Protein AF-0000000084722287 (afdb_homodimer)

Sequence (344 aa):
MVAEILDGELHVSPRPARPHANVASNLGGLITVPFKLGRGGPGGWVILVEPELHLGPRPDKLVPDLAGWRRERLPDALGGDDAPAHYDLAPDWVCEILSERTRQRDKGPKQRIYAREGVQHMWHVDPLARTLEIFRLQGSQWLLVDSFSGEQRVRAEPFEAIELEMALLWSTMVAEILDGELHVSPRPARPHANVASNLGGLITVPFKLGRGGPGGWVILVEPELHLGPRPDKLVPDLAGWRRERLPDALGGDDAPAHYDLAPDWVCEILSERTRQRDKGPKQRIYAREGVQHMWHVDPLARTLEIFRLQGSQWLLVDSFSGEQRVRAEPFEAIELEMALLWST

InterPro domains:
  IPR008538 Putative restriction endonuclease [PF05685] (4-166)
  IPR008538 Putative restriction endonuclease [cd0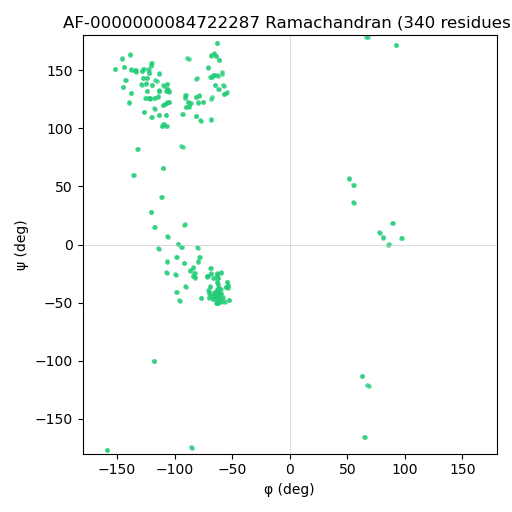6260] (4-145)
  IPR011335 Restriction endonuclease type II-like [SSF52980] (2-170)
  IPR012296 Nuclease, putative, TT1808 [G3DSA:3.90.1570.10] (2-171)

Secondary structure (DSSP, 8-state):
-EEEEETTEEEEEPPPPHHHHHHHHHHHHHHHHHHTS-TTS---EEEEES--EEETTTTEEE--SEEEEEGGG-TTTT--TT--SSB-SPPSEEEEE--TTTHHHHHTHHHHHHHHTT--EEEEEETTTTEEEEEEEETTEEEEEEEEETT-EE--TT-TTS-EEHHHHH--/-EEEEETTEEEEEPPPPHHHHHHHHHHHHHHHHHHTS-TTS---EEEEES--EEETTTTEEE--SEEEEEGGG-TTTT--TT--SSB-SPPSEEEEE--TTTHHHHHTHHHHHHHHTT--EEEEEETTTTEEEEEEEETTEEEEEEEEETT-EE--TT-TTS-EEHHHHH--

Nearest PDB structures (foldseek):
  6okh-assembly1_B  TM=8.811E-01  e=7.893E-14  Leptospira borgpetersenii serovar Hardjo-bovis str. JB197
  3ot2-assembly1_B  TM=8.293E-01  e=4.469E-12  Trichormus variabilis ATCC 29413
  1wdj-assembly1_C  TM=7.770E-01  e=6.940E-10  Thermus thermophilus
  1wdj-assembly1_B  TM=7.487E-01  e=2.160E-09  Thermus thermophilus
  5chx-assembly2_A  TM=6.918E-01  e=1.953E+00  Homo sapiens

Foldseek 3Di:
DDWWAFPNDIDDDDDDDPLLVLLLVLVQVVCCCCACVVHVHNHQKDKDAQAWEFEDPNTTTDTFRMFMARCVVPVPVVDDPPDDRHHHQQGLEGEHEDDPVCNCVVVPRVLQRSLVRPRAWYWYAYSVQLKIWIWGHDNSDTDGPDMDGDQDFDQGPPRNRDTDGSVSSNDD/DDWWAFPNDIDDDDDDDPLLVLLLVLVQVVCCCCACVVHVHNHQKDKDAQAWEFEDPNTTTDTFRMFMARCVVPVPVVDDPPDDRHHHQQGLEGEHEDDPVCNCVVVPRVLQRSLVRPRAWYWYAYSVQQKIWIWGHDNSDTDGPDMDGDQDFDQGPPRNRDTDGSVSSNDD

Solvent-accessi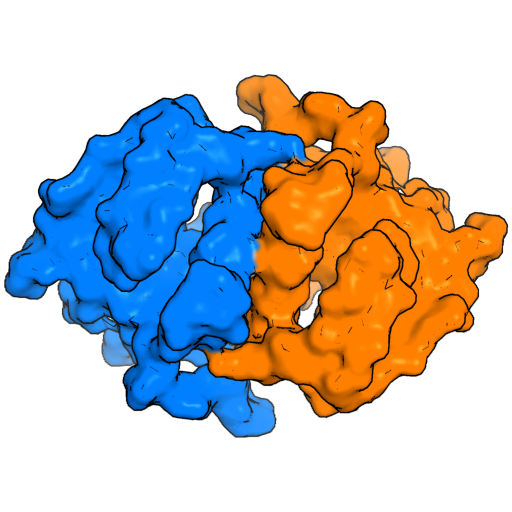ble surface area (backbone atoms only — not comparable to full-atom values): 17997 Å² total; per-residue (Å²): 70,44,70,31,27,56,90,85,39,80,45,77,39,75,65,61,46,32,50,46,39,44,29,50,30,38,44,46,12,68,47,29,32,16,30,30,68,34,56,91,41,85,26,62,23,36,54,35,56,52,46,43,35,38,44,70,96,81,53,26,31,44,60,44,53,28,36,27,30,52,28,88,83,44,76,65,73,54,55,59,95,81,45,64,46,52,38,60,72,65,40,46,29,38,30,42,68,43,42,93,88,43,39,67,49,56,72,37,63,50,44,50,51,37,37,77,62,58,29,40,31,39,36,44,31,29,60,87,79,33,33,42,36,30,30,36,52,54,90,78,37,80,39,81,77,48,75,48,53,60,60,45,72,40,62,49,80,95,54,47,91,41,78,45,52,35,50,55,37,70,53,105,69,47,70,30,27,56,90,84,40,82,45,77,40,74,67,60,45,33,52,47,40,44,30,50,30,37,45,46,11,68,46,27,33,16,29,30,69,33,56,91,38,86,27,61,22,36,54,35,57,52,44,41,34,37,44,70,93,80,53,27,31,44,62,44,54,28,36,27,31,52,29,88,84,44,77,65,72,53,56,60,96,80,46,63,46,52,39,59,73,65,40,47,30,39,31,43,68,44,42,92,87,42,37,68,50,56,72,37,63,50,44,50,51,38,37,76,60,59,29,41,30,39,37,42,32,30,61,86,78,34,32,42,36,32,32,35,53,53,91,80,37,79,37,79,78,48,76,48,54,60,62,46,74,42,60,49,79,94,53,48,91,40,77,46,53,34,48,56,37,71,54,105

pLDDT: mean 96.61, std 3.15, range [82.56, 98.94]

Radius of gyration: 19.0 Å; Cα contacts (8 Å, |Δi|>4): 758; chains: 2; bounding box: 43×53×45 Å

Organism: Cystobacter fuscus (strain ATCC 25194 / DSM 2262 / NBRC 100088 / M29) (NCBI:txid1242864)

Structure (mmCIF, N/CA/C/O backbone):
data_AF-0000000084722287-model_v1
#
loop_
_entity.id
_entity.type
_entity.pdbx_description
1 polymer 'Putative restriction endonuclease domain-containing protein'
#
loop_
_atom_site.group_PDB
_atom_site.id
_atom_site.type_symbol
_atom_site.label_atom_id
_atom_site.label_alt_id
_atom_site.label_comp_id
_atom_site.label_asym_id
_atom_site.label_entity_id
_atom_site.label_seq_id
_atom_site.pdbx_PDB_ins_code
_atom_site.Cartn_x
_atom_site.Cartn_y
_atom_site.Cartn_z
_atom_site.occupancy
_atom_site.B_iso_or_equiv
_atom_site.auth_seq_id
_atom_site.auth_comp_id
_atom_site.auth_asym_id
_atom_site.auth_atom_id
_atom_site.pdbx_PDB_model_num
ATOM 1 N N . MET A 1 1 ? 8.141 -6.57 9.977 1 82.56 1 MET A N 1
ATOM 2 C CA . MET A 1 1 ? 8.211 -5.664 11.117 1 82.56 1 MET A CA 1
ATOM 3 C C . MET A 1 1 ? 8.445 -4.227 10.656 1 82.56 1 MET A C 1
ATOM 5 O O . MET A 1 1 ? 9.047 -4.004 9.609 1 82.56 1 MET A O 1
ATOM 9 N N . VAL A 1 2 ? 7.914 -3.291 11.469 1 85.25 2 VAL A N 1
ATOM 10 C CA . VAL A 1 2 ? 8.156 -1.873 11.227 1 85.25 2 VAL A CA 1
ATOM 11 C C . VAL A 1 2 ? 8.766 -1.232 12.477 1 85.25 2 VAL A C 1
ATOM 13 O O . VAL A 1 2 ? 8.297 -1.463 13.594 1 85.25 2 VAL A O 1
ATOM 16 N N . ALA A 1 3 ? 9.789 -0.49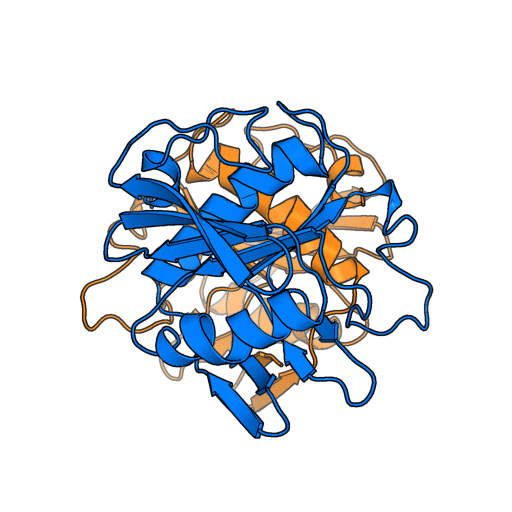3 12.312 1 91.5 3 ALA A N 1
ATOM 17 C CA . ALA A 1 3 ? 10.445 0.224 13.406 1 91.5 3 ALA A CA 1
ATOM 18 C C . ALA A 1 3 ? 10.219 1.729 13.289 1 91.5 3 ALA A C 1
ATOM 20 O O . ALA A 1 3 ? 10.289 2.287 12.188 1 91.5 3 ALA A O 1
ATOM 21 N N . GLU A 1 4 ? 9.93 2.377 14.383 1 95.62 4 GLU A N 1
ATOM 22 C CA . GLU A 1 4 ? 9.75 3.822 14.477 1 95.62 4 GLU A CA 1
ATOM 23 C C . GLU A 1 4 ? 10.484 4.395 15.688 1 95.62 4 GLU A C 1
ATOM 25 O O . GLU A 1 4 ? 10.711 3.686 16.672 1 95.62 4 GLU A O 1
ATOM 30 N N . ILE A 1 5 ? 10.922 5.547 15.609 1 97.56 5 ILE A N 1
ATOM 31 C CA . ILE A 1 5 ? 11.477 6.289 16.734 1 97.56 5 ILE A CA 1
ATOM 32 C C . ILE A 1 5 ? 10.578 7.484 17.062 1 97.56 5 ILE A C 1
ATOM 34 O O . ILE A 1 5 ? 10.438 8.398 16.25 1 97.56 5 ILE A O 1
ATOM 38 N N . LEU A 1 6 ? 9.93 7.438 18.172 1 96.94 6 LEU A N 1
ATOM 39 C CA . LEU A 1 6 ? 9.023 8.484 18.641 1 96.94 6 LEU A CA 1
ATOM 40 C C . LEU A 1 6 ? 9.523 9.109 19.938 1 96.94 6 LEU A C 1
ATOM 42 O O . LEU A 1 6 ? 9.664 8.414 20.938 1 96.94 6 LEU A O 1
ATOM 46 N N . ASP A 1 7 ? 9.828 10.375 19.875 1 95.31 7 ASP A N 1
ATOM 47 C CA . ASP A 1 7 ? 10.352 11.07 21.047 1 95.31 7 ASP A CA 1
ATOM 48 C C . ASP A 1 7 ? 11.594 10.367 21.578 1 95.31 7 ASP A C 1
ATOM 50 O O . ASP A 1 7 ? 11.719 10.156 22.797 1 95.31 7 ASP A O 1
ATOM 54 N N . GLY A 1 8 ? 12.344 9.875 20.75 1 95.06 8 GLY A N 1
ATOM 55 C CA . GLY A 1 8 ? 13.617 9.273 21.109 1 95.06 8 GLY A CA 1
ATOM 56 C C . GLY A 1 8 ? 13.5 7.812 21.516 1 95.06 8 GLY A C 1
ATOM 57 O O . GLY A 1 8 ? 14.5 7.168 21.828 1 95.06 8 GLY A O 1
ATOM 58 N N . GLU A 1 9 ? 12.305 7.281 21.484 1 95.69 9 GLU A N 1
ATOM 59 C CA . GLU A 1 9 ? 12.086 5.898 21.891 1 95.69 9 GLU A CA 1
ATOM 60 C C . GLU A 1 9 ? 11.828 5 20.688 1 95.69 9 GLU A C 1
ATOM 62 O O . GLU A 1 9 ? 11.008 5.328 19.828 1 95.69 9 GLU A O 1
ATOM 67 N N . LEU A 1 10 ? 12.484 3.875 20.672 1 95.69 10 LEU A N 1
ATOM 68 C CA . LEU A 1 10 ? 12.328 2.906 19.594 1 95.69 10 LEU A CA 1
ATOM 69 C C . LEU A 1 10 ? 11.078 2.059 19.812 1 95.69 10 LEU A C 1
ATOM 71 O O . LEU A 1 10 ? 10.859 1.527 20.906 1 95.69 10 LEU A O 1
ATOM 75 N N . HIS A 1 11 ? 10.234 1.973 18.875 1 93.94 11 HIS A N 1
ATOM 76 C CA . HIS A 1 11 ? 9.055 1.12 18.844 1 93.94 11 HIS A CA 1
ATOM 77 C C . HIS A 1 11 ? 9.094 0.168 17.656 1 93.94 11 HIS A C 1
ATOM 79 O O . HIS A 1 11 ? 9.219 0.606 16.5 1 93.94 11 HIS A O 1
ATOM 85 N N . VAL A 1 12 ? 8.961 -1.126 17.922 1 90.94 12 VAL A N 1
ATOM 86 C CA . VAL A 1 12 ? 8.945 -2.135 16.875 1 90.94 12 VAL A CA 1
ATOM 87 C C . VAL A 1 12 ? 7.598 -2.852 16.859 1 90.94 12 VAL A C 1
ATOM 89 O O . VAL A 1 12 ? 7.105 -3.275 17.906 1 90.94 12 VAL A O 1
ATOM 92 N N . SER A 1 13 ? 6.98 -2.883 15.766 1 90.44 13 SER A N 1
ATOM 93 C CA . SER A 1 13 ? 5.688 -3.551 15.633 1 90.44 13 SER A CA 1
ATOM 94 C C . SER A 1 13 ? 5.77 -4.723 14.664 1 90.44 13 SER A C 1
ATOM 96 O O . SER A 1 13 ? 6.48 -4.652 13.656 1 90.44 13 SER A O 1
ATOM 98 N N . PRO A 1 14 ? 5.035 -5.797 15.055 1 89.31 14 PRO A N 1
ATOM 99 C CA . PRO A 1 14 ? 4.938 -6.875 14.07 1 89.31 14 PRO A CA 1
ATOM 100 C C . PRO A 1 14 ? 4.215 -6.441 12.789 1 89.31 14 PRO A C 1
ATOM 102 O O . PRO A 1 14 ? 3.711 -5.32 12.711 1 89.31 14 PRO A O 1
ATOM 105 N N . ARG A 1 15 ? 4.211 -7.344 11.766 1 90.56 15 ARG A N 1
ATOM 106 C CA . ARG A 1 15 ? 3.441 -7.098 10.547 1 90.56 15 ARG A CA 1
ATOM 107 C C . ARG A 1 15 ? 1.961 -6.918 10.867 1 90.56 15 ARG A C 1
ATOM 109 O O . ARG A 1 15 ? 1.438 -7.551 11.789 1 90.56 15 ARG A O 1
ATOM 116 N N . PRO A 1 16 ? 1.296 -6.129 10.117 1 92.12 16 PRO A N 1
ATOM 117 C CA . PRO A 1 16 ? -0.103 -5.801 10.406 1 92.12 16 PRO A CA 1
ATOM 118 C C . PRO A 1 16 ? -1.031 -7.008 10.266 1 92.12 16 PRO A C 1
ATOM 120 O O . PRO A 1 16 ? -0.837 -7.844 9.375 1 92.12 16 PRO A O 1
ATOM 123 N N . ALA A 1 17 ? -2.045 -6.984 11.148 1 94.62 17 ALA A N 1
ATOM 124 C CA . ALA A 1 17 ? -3.096 -7.992 11.039 1 94.62 17 ALA A CA 1
ATOM 125 C C . ALA A 1 17 ? -3.855 -7.844 9.719 1 94.62 17 ALA A C 1
ATOM 127 O O . ALA A 1 17 ? -3.811 -6.789 9.086 1 94.62 17 ALA A O 1
ATOM 128 N N . ARG A 1 18 ? -4.555 -8.891 9.359 1 96.62 18 ARG A N 1
ATOM 129 C CA . ARG A 1 18 ? -5.176 -8.984 8.047 1 96.62 18 ARG A CA 1
ATOM 130 C C . ARG A 1 18 ? -6.203 -7.871 7.848 1 96.62 18 ARG A C 1
ATOM 132 O O . ARG A 1 18 ? -6.219 -7.211 6.809 1 96.62 18 ARG A O 1
ATOM 139 N N . PRO A 1 19 ? -7.094 -7.523 8.883 1 96.69 19 PRO A N 1
ATOM 140 C CA . PRO A 1 19 ? -8.039 -6.422 8.672 1 96.69 19 PRO A CA 1
ATOM 141 C C . PRO A 1 19 ? -7.336 -5.086 8.43 1 96.69 19 PRO A C 1
ATOM 143 O O . PRO A 1 19 ? -7.801 -4.281 7.621 1 96.69 19 PRO A O 1
ATOM 146 N N . HIS A 1 20 ? -6.238 -4.848 9.133 1 96.62 20 HIS A N 1
ATOM 147 C CA . HIS A 1 20 ? -5.453 -3.633 8.953 1 96.62 20 HIS A CA 1
ATOM 148 C C . HIS A 1 20 ? -4.891 -3.535 7.543 1 96.62 20 HIS A C 1
ATOM 150 O O . HIS A 1 20 ? -5.066 -2.518 6.867 1 96.62 20 HIS A O 1
ATOM 156 N N . ALA A 1 21 ? -4.262 -4.605 7.094 1 96.81 21 ALA A N 1
ATOM 157 C CA . ALA A 1 21 ? -3.66 -4.633 5.762 1 96.81 21 ALA A CA 1
ATOM 158 C C . ALA A 1 21 ? -4.727 -4.488 4.68 1 96.81 21 ALA A C 1
ATOM 160 O O . ALA A 1 21 ? -4.5 -3.822 3.664 1 96.81 21 ALA A O 1
ATOM 161 N N . ASN A 1 22 ? -5.875 -5.141 4.922 1 98 22 ASN A N 1
ATOM 162 C CA . ASN A 1 22 ? -6.992 -5.062 3.988 1 98 22 ASN A CA 1
ATOM 163 C C . ASN A 1 22 ? -7.465 -3.625 3.793 1 98 22 ASN A C 1
ATOM 165 O O . ASN A 1 22 ? -7.559 -3.145 2.662 1 98 22 ASN A O 1
ATOM 169 N N . VAL A 1 23 ? -7.676 -2.924 4.852 1 98.44 23 VAL A N 1
ATOM 170 C CA . VAL A 1 23 ? -8.188 -1.56 4.805 1 98.44 23 VAL A CA 1
ATOM 171 C C . VAL A 1 23 ? -7.121 -0.621 4.25 1 98.44 23 VAL A C 1
ATOM 173 O O . VAL A 1 23 ? -7.426 0.295 3.484 1 98.44 23 VAL A O 1
ATOM 176 N N . ALA A 1 24 ? -5.879 -0.821 4.637 1 98.12 24 ALA A N 1
ATOM 177 C CA . ALA A 1 24 ? -4.785 -0.005 4.113 1 98.12 24 ALA A CA 1
ATOM 178 C C . ALA A 1 24 ? -4.707 -0.105 2.592 1 98.12 24 ALA A C 1
ATOM 180 O O . ALA A 1 24 ? -4.562 0.909 1.904 1 98.12 24 ALA A O 1
ATOM 181 N N . SER A 1 25 ? -4.805 -1.321 2.084 1 98.62 25 SER A N 1
ATOM 182 C CA . SER A 1 25 ? -4.742 -1.543 0.642 1 98.62 25 SER A CA 1
ATOM 183 C C . SER A 1 25 ? -5.926 -0.889 -0.067 1 98.62 25 SER A C 1
ATOM 185 O O . SER A 1 25 ? -5.746 -0.209 -1.081 1 98.62 25 SER A O 1
ATOM 187 N N . ASN A 1 26 ? -7.152 -1.072 0.498 1 98.81 26 ASN A N 1
ATOM 188 C CA . ASN A 1 26 ? -8.359 -0.516 -0.104 1 98.81 26 ASN A CA 1
ATOM 189 C C . ASN A 1 26 ? -8.32 1.01 -0.124 1 98.81 26 ASN A C 1
ATOM 191 O O . ASN A 1 26 ? -8.523 1.626 -1.171 1 98.81 26 ASN A O 1
ATOM 195 N N . LEU A 1 27 ? -8.023 1.557 1.057 1 98.81 27 LEU A N 1
ATOM 196 C CA . LEU A 1 27 ? -7.992 3.01 1.179 1 98.81 27 LEU A CA 1
ATOM 197 C C . LEU A 1 27 ? -6.875 3.602 0.326 1 98.81 27 LEU A C 1
ATOM 199 O O . LEU A 1 27 ? -7.055 4.648 -0.301 1 98.81 27 LEU A O 1
ATOM 203 N N . GLY A 1 28 ? -5.703 2.967 0.32 1 98.69 28 GLY A N 1
ATOM 204 C CA . GLY A 1 28 ? -4.617 3.4 -0.542 1 98.69 28 GLY A CA 1
ATOM 205 C C . GLY A 1 28 ? -5.027 3.537 -1.996 1 98.69 28 GLY A C 1
ATOM 206 O O . GLY A 1 28 ? -4.746 4.555 -2.633 1 98.69 28 GLY A O 1
ATOM 207 N N . GLY A 1 29 ? -5.711 2.516 -2.523 1 98.62 29 GLY A N 1
ATOM 208 C CA . GLY A 1 29 ? -6.203 2.58 -3.891 1 98.62 29 GLY A CA 1
ATOM 209 C C . GLY A 1 29 ? -7.223 3.68 -4.105 1 98.62 29 GLY A C 1
ATOM 210 O O . GLY A 1 29 ? -7.141 4.434 -5.078 1 98.62 29 GLY A O 1
ATOM 211 N N . LEU A 1 30 ? -8.148 3.83 -3.172 1 98.56 30 LEU A N 1
ATOM 212 C CA . LEU A 1 30 ? -9.281 4.738 -3.301 1 98.56 30 LEU A CA 1
ATOM 213 C C . LEU A 1 30 ? -8.82 6.191 -3.262 1 98.56 30 LEU A C 1
ATOM 215 O O . LEU A 1 30 ? -9.477 7.066 -3.834 1 98.56 30 LEU A O 1
ATOM 219 N N . ILE A 1 31 ? -7.648 6.461 -2.627 1 98.75 31 ILE A N 1
ATOM 220 C CA . ILE A 1 31 ? -7.152 7.828 -2.514 1 98.75 31 ILE A CA 1
ATOM 221 C C . ILE A 1 31 ? -6.105 8.094 -3.598 1 98.75 31 ILE A C 1
ATOM 223 O O . ILE A 1 31 ? -6.121 9.141 -4.238 1 98.75 31 ILE A O 1
ATOM 227 N N . THR A 1 32 ? -5.234 7.133 -3.869 1 98.75 32 THR A N 1
ATOM 228 C CA . THR A 1 32 ? -4.125 7.305 -4.801 1 98.75 32 THR A CA 1
ATOM 229 C C . THR A 1 32 ? -4.641 7.555 -6.215 1 98.75 32 THR A C 1
ATOM 231 O O . THR A 1 32 ? -4.184 8.477 -6.891 1 98.75 32 THR A O 1
ATOM 234 N N . VAL A 1 33 ? -5.602 6.836 -6.684 1 98.5 33 VAL A N 1
ATOM 235 C CA . VAL A 1 33 ? -6.016 6.852 -8.078 1 98.5 33 VAL A CA 1
ATOM 236 C C . VAL A 1 33 ? -6.621 8.211 -8.422 1 98.5 33 VAL A C 1
ATOM 238 O O . VAL A 1 33 ? -6.18 8.875 -9.367 1 98.5 33 VAL A O 1
ATOM 241 N N . PRO A 1 34 ? -7.523 8.75 -7.598 1 98.44 34 PRO A N 1
ATOM 242 C CA . PRO A 1 34 ? -8.109 10.031 -7.992 1 98.44 34 PRO A CA 1
ATOM 243 C C . PRO A 1 34 ? -7.227 11.227 -7.629 1 98.44 34 PRO A C 1
ATOM 245 O O . PRO A 1 34 ? -7.234 12.234 -8.328 1 98.44 34 PRO A O 1
ATOM 248 N N . PHE A 1 35 ? -6.426 11.109 -6.586 1 98.75 35 PHE A N 1
ATOM 249 C CA . PHE A 1 35 ? -5.82 12.336 -6.07 1 98.75 35 PHE A CA 1
ATOM 250 C C . PHE A 1 35 ? -4.34 12.398 -6.434 1 98.75 35 PHE A C 1
ATOM 252 O O . PHE A 1 35 ? -3.738 13.477 -6.414 1 98.75 35 PHE A O 1
ATOM 259 N N . LYS A 1 36 ? -3.744 11.289 -6.656 1 98.75 36 LYS A N 1
ATOM 260 C CA . LYS A 1 36 ? -2.375 11.297 -7.164 1 98.75 36 LYS A CA 1
ATOM 261 C C . LYS A 1 36 ? -2.348 11.164 -8.68 1 98.75 36 LYS A C 1
ATOM 263 O O . LYS A 1 36 ? -1.743 11.984 -9.375 1 98.75 36 LYS A O 1
ATOM 268 N N . LEU A 1 37 ? -3.104 10.188 -9.188 1 98.31 37 LEU A N 1
ATOM 269 C CA . LEU A 1 37 ? -3.025 9.844 -10.609 1 98.31 37 LEU A CA 1
ATOM 270 C C . LEU A 1 37 ? -4.047 10.633 -11.414 1 98.31 37 LEU A C 1
ATOM 272 O O . LEU A 1 37 ? -3.998 10.641 -12.648 1 98.31 37 LEU A O 1
ATOM 276 N N . GLY A 1 38 ? -5.035 11.227 -10.742 1 97.81 38 GLY A N 1
ATOM 277 C CA . GLY A 1 38 ? -5.992 12.109 -11.383 1 97.81 38 GLY A CA 1
ATOM 278 C C . GLY A 1 38 ? -7.102 11.375 -12.102 1 97.81 38 GLY A C 1
ATOM 279 O O . GLY A 1 38 ? -7.895 11.977 -12.828 1 97.81 38 GLY A O 1
ATOM 280 N N . ARG A 1 39 ? -7.133 10.062 -11.953 1 95.94 39 ARG A N 1
ATOM 281 C CA . ARG A 1 39 ? -8.211 9.273 -12.547 1 95.94 39 ARG A CA 1
ATOM 282 C C . ARG A 1 39 ? -9.461 9.305 -11.672 1 95.94 39 ARG A C 1
ATOM 284 O O . ARG A 1 39 ? -9.469 8.734 -10.578 1 95.94 39 ARG A O 1
ATOM 291 N N . GLY A 1 40 ? -10.531 9.977 -12.156 1 95.25 40 GLY A N 1
ATOM 292 C CA . GLY A 1 40 ? -11.758 10.094 -11.383 1 95.25 40 GLY A CA 1
ATOM 293 C C . GLY A 1 40 ? -11.672 11.141 -10.289 1 95.25 40 GLY A C 1
ATOM 294 O O . GLY A 1 40 ? -12.516 11.18 -9.391 1 95.25 40 GLY A O 1
ATOM 295 N N . GLY A 1 41 ? -10.664 11.945 -10.258 1 97.38 41 GLY A N 1
ATOM 296 C CA . GLY A 1 41 ? -10.453 12.984 -9.266 1 97.38 41 GLY A CA 1
ATOM 297 C C . GLY A 1 41 ? -9.516 14.078 -9.734 1 97.38 41 GLY A C 1
ATOM 298 O O . GLY A 1 41 ? -9.047 14.062 -10.875 1 97.38 41 GLY A O 1
ATOM 299 N N . PRO A 1 42 ? -9.172 15.039 -8.953 1 98.12 42 PRO A N 1
ATOM 300 C CA . PRO A 1 42 ? -8.477 16.25 -9.359 1 98.12 42 PRO A CA 1
ATOM 301 C C . PRO A 1 42 ? -6.973 16.047 -9.531 1 98.12 42 PRO A C 1
ATOM 303 O O . PRO A 1 42 ? -6.293 16.891 -10.117 1 98.12 42 PRO A O 1
ATOM 306 N N . GLY A 1 43 ? -6.402 14.984 -9.039 1 98.38 43 GLY A N 1
ATOM 307 C CA . GLY A 1 43 ? -4.953 14.906 -8.984 1 98.38 43 GLY A CA 1
ATOM 308 C C . GLY A 1 43 ? -4.336 15.93 -8.055 1 98.38 43 GLY A C 1
ATOM 309 O O . GLY A 1 43 ? -4.98 16.391 -7.109 1 98.38 43 GLY A O 1
ATOM 310 N N . GLY A 1 44 ? -3.041 16.094 -8.203 1 98.12 44 GLY A N 1
ATOM 311 C CA . GLY A 1 44 ? -2.387 17.203 -7.527 1 98.12 44 GLY A CA 1
ATOM 312 C C . GLY A 1 44 ? -1.748 16.812 -6.211 1 98.12 44 GLY A C 1
ATOM 313 O O . GLY A 1 44 ? -1.267 17.672 -5.465 1 98.12 44 GLY A O 1
ATOM 314 N N . TRP A 1 45 ? -1.767 15.531 -5.926 1 98.75 45 TRP A N 1
ATOM 315 C CA . TRP A 1 45 ? -1.177 15.062 -4.676 1 98.75 45 TRP A CA 1
ATOM 316 C C . TRP A 1 45 ? -0.079 14.039 -4.949 1 98.75 45 TRP A C 1
ATOM 318 O O . TRP A 1 45 ? -0.097 13.352 -5.977 1 98.75 45 TRP A O 1
ATOM 328 N N . VAL A 1 46 ? 0.901 14.016 -4.133 1 98.75 46 VAL A N 1
ATOM 329 C CA . VAL A 1 46 ? 1.736 12.844 -3.92 1 98.75 46 VAL A CA 1
ATOM 330 C C . VAL A 1 46 ? 1.156 11.992 -2.791 1 98.75 46 VAL A C 1
ATOM 332 O O . VAL A 1 46 ? 0.948 12.484 -1.681 1 98.75 46 VAL A O 1
ATOM 335 N N . ILE A 1 47 ? 0.784 10.781 -3.059 1 98.81 47 ILE A N 1
ATOM 336 C CA . ILE A 1 47 ? 0.232 9.867 -2.061 1 98.81 47 ILE A CA 1
ATOM 337 C C . ILE A 1 47 ? 1.079 8.602 -1.996 1 98.81 47 ILE A C 1
ATOM 339 O O . ILE A 1 47 ? 1.358 7.98 -3.025 1 98.81 47 ILE A O 1
ATOM 343 N N . LEU A 1 48 ? 1.533 8.258 -0.835 1 98.62 48 LEU A N 1
ATOM 344 C CA . LEU A 1 48 ? 2.381 7.082 -0.664 1 98.62 48 LEU A CA 1
ATOM 345 C C . LEU A 1 48 ? 1.823 6.16 0.417 1 98.62 48 LEU A C 1
ATOM 347 O O . LEU A 1 48 ? 1.281 6.633 1.42 1 98.62 48 LEU A O 1
ATOM 351 N N . VAL A 1 49 ? 1.972 4.887 0.179 1 98.06 49 VAL A N 1
ATOM 352 C CA . VAL A 1 49 ? 1.688 3.861 1.179 1 98.06 49 VAL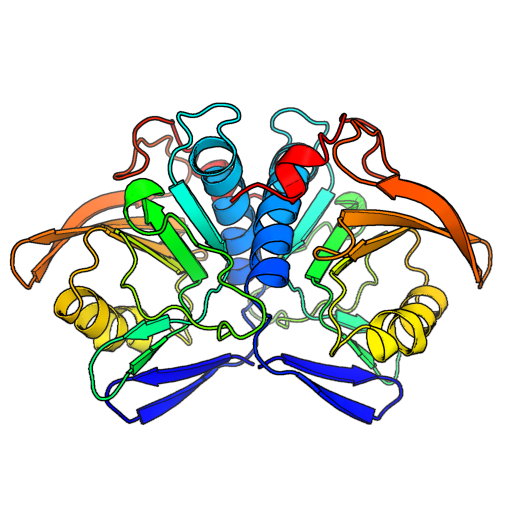 A CA 1
ATOM 353 C C . VAL A 1 49 ? 2.932 3.605 2.025 1 98.06 49 VAL A C 1
ATOM 355 O O . VAL A 1 49 ? 4.008 3.322 1.489 1 98.06 49 VAL A O 1
ATOM 358 N N . GLU A 1 50 ? 2.846 3.764 3.273 1 97.19 50 GLU A N 1
ATOM 359 C CA . GLU A 1 50 ? 3.842 3.461 4.297 1 97.19 50 GLU A CA 1
ATOM 360 C C . GLU A 1 50 ? 5.164 4.164 4.004 1 97.19 50 GLU A C 1
ATOM 362 O O . GLU A 1 50 ? 6.223 3.535 4.004 1 97.19 50 GLU A O 1
ATOM 367 N N . PRO A 1 51 ? 5.129 5.465 3.762 1 97.81 51 PRO A N 1
ATOM 368 C CA . PRO A 1 51 ? 6.41 6.168 3.633 1 97.81 51 PRO A CA 1
ATOM 369 C C . PRO A 1 51 ? 7.141 6.309 4.965 1 97.81 51 PRO A C 1
ATOM 371 O O . PRO A 1 51 ? 6.508 6.348 6.023 1 97.81 51 PRO A O 1
ATOM 374 N N . GLU A 1 52 ? 8.445 6.383 4.883 1 97.38 52 GLU A N 1
ATOM 375 C CA . GLU A 1 52 ? 9.219 6.727 6.07 1 97.38 52 GLU A CA 1
ATOM 376 C C . GLU A 1 52 ? 9.414 8.234 6.184 1 97.38 52 GLU A C 1
ATOM 378 O O . GLU A 1 52 ? 9.828 8.891 5.223 1 97.38 52 GLU A O 1
ATOM 383 N N . LEU A 1 53 ? 9.094 8.75 7.34 1 98.38 53 LEU A N 1
ATOM 384 C CA . LEU A 1 53 ? 9.219 10.18 7.617 1 98.38 53 LEU A CA 1
ATOM 385 C C . LEU A 1 53 ? 10.297 10.43 8.672 1 98.38 53 LEU A C 1
ATOM 387 O O . LEU A 1 53 ? 10.375 9.719 9.672 1 98.38 53 LEU A O 1
ATOM 391 N N . HIS A 1 54 ? 11.156 11.305 8.5 1 98.44 54 HIS A N 1
ATOM 392 C CA . HIS A 1 54 ? 12.07 11.859 9.492 1 98.44 54 HIS A CA 1
ATOM 393 C C . HIS A 1 54 ? 11.711 13.312 9.805 1 98.44 54 HIS A C 1
ATOM 395 O O . HIS A 1 54 ? 12.062 14.219 9.055 1 98.44 54 HIS A O 1
ATOM 401 N N . LEU A 1 55 ? 11.047 13.516 10.953 1 98.38 55 LEU A N 1
ATOM 402 C CA . LEU A 1 55 ? 10.461 14.828 11.219 1 98.38 55 LEU A CA 1
ATOM 403 C C . LEU A 1 55 ? 11.164 15.508 12.391 1 98.38 55 LEU A C 1
ATOM 405 O O . LEU A 1 55 ? 11.344 14.898 13.453 1 98.38 55 LEU A O 1
ATOM 409 N N . GLY A 1 56 ? 11.516 16.734 12.211 1 95.88 56 GLY A N 1
ATOM 410 C CA . GLY A 1 56 ? 12.109 17.547 13.266 1 95.88 56 GLY A CA 1
ATOM 411 C C . GLY A 1 56 ? 13.625 17.5 13.266 1 95.88 56 GLY A C 1
ATOM 412 O O . GLY A 1 56 ? 14.227 16.719 12.523 1 95.88 56 GLY A O 1
ATOM 413 N N . PRO A 1 57 ? 14.406 18.281 14.039 1 91.56 57 PRO A N 1
ATOM 414 C CA . PRO A 1 57 ? 15.867 18.375 14.086 1 91.56 57 PRO A CA 1
ATOM 415 C C . PRO A 1 57 ? 16.516 17.125 14.703 1 91.56 57 PRO A C 1
ATOM 417 O O . PRO A 1 57 ? 17.641 16.766 14.344 1 91.56 57 PRO A O 1
ATOM 420 N N . ARG A 1 58 ? 16.125 16.594 15.711 1 91.12 58 ARG A N 1
ATOM 421 C CA . ARG A 1 58 ? 16.359 15.25 16.219 1 91.12 58 ARG A CA 1
ATOM 422 C C . ARG A 1 58 ? 15.234 14.305 15.812 1 91.12 58 ARG A C 1
ATOM 424 O O . ARG A 1 58 ? 14.336 14.016 16.609 1 91.12 58 ARG A O 1
ATOM 431 N N . PRO A 1 59 ? 15.453 13.852 14.672 1 93.25 59 PRO A N 1
ATOM 432 C CA . PRO A 1 59 ? 14.227 13.477 13.969 1 93.25 59 PRO A CA 1
ATOM 433 C C . PRO A 1 59 ? 13.531 12.266 14.586 1 93.25 59 PRO A C 1
ATOM 435 O O . PRO A 1 59 ? 14.195 11.281 14.93 1 93.25 59 PRO A O 1
ATOM 438 N N . ASP A 1 60 ? 12.297 12.469 14.898 1 97.69 60 ASP A N 1
ATOM 439 C CA . ASP A 1 60 ? 11.383 11.344 15.023 1 97.69 60 ASP A CA 1
ATOM 440 C C . ASP A 1 60 ? 11.258 10.586 13.703 1 97.69 60 ASP A C 1
ATOM 442 O O . ASP A 1 60 ? 11.203 11.195 12.633 1 97.69 60 ASP A O 1
ATOM 446 N N . LYS A 1 61 ? 11.32 9.32 13.742 1 98 61 LYS A N 1
ATOM 447 C CA . LYS A 1 61 ? 11.156 8.461 12.578 1 98 61 LYS A CA 1
ATOM 448 C C . LYS A 1 61 ? 9.812 7.73 12.617 1 98 61 LYS A C 1
ATOM 450 O O . LYS A 1 61 ? 9.57 6.934 13.523 1 98 61 LYS A O 1
ATOM 455 N N . LEU A 1 62 ? 8.938 8.094 11.703 1 97.62 62 LEU A N 1
ATOM 456 C CA . LEU A 1 62 ? 7.582 7.562 11.672 1 97.62 62 LEU A CA 1
ATOM 457 C C . LEU A 1 62 ? 7.309 6.852 10.352 1 97.62 62 LEU A C 1
ATOM 459 O O . LEU A 1 62 ? 7.922 7.176 9.328 1 97.62 62 LEU A O 1
ATOM 463 N N . VAL A 1 63 ? 6.395 5.918 10.359 1 97.12 63 VAL A N 1
ATOM 464 C CA . VAL A 1 63 ? 5.887 5.246 9.164 1 97.12 63 VAL A CA 1
ATOM 465 C C . VAL A 1 63 ? 4.359 5.215 9.203 1 97.12 63 VAL A C 1
ATOM 467 O O . VAL A 1 63 ? 3.766 4.219 9.625 1 97.12 63 VAL A O 1
ATOM 470 N N . PRO A 1 64 ? 3.701 6.328 8.789 1 98.12 64 PRO A N 1
ATOM 471 C CA . PRO A 1 64 ? 2.242 6.266 8.688 1 98.12 64 PRO A CA 1
ATOM 472 C C . PRO A 1 64 ? 1.769 5.215 7.68 1 98.12 64 PRO A C 1
ATOM 474 O O . PRO A 1 64 ? 2.52 4.84 6.777 1 98.12 64 PRO A O 1
ATOM 477 N N . ASP A 1 65 ? 0.552 4.785 7.805 1 97.75 65 ASP A N 1
ATOM 478 C CA . ASP A 1 65 ? 0.012 3.836 6.836 1 97.75 65 ASP A CA 1
ATOM 479 C C . ASP A 1 65 ? -0.147 4.484 5.461 1 97.75 65 ASP A C 1
ATOM 481 O O . ASP A 1 65 ? 0.084 3.844 4.438 1 97.75 65 ASP A O 1
ATOM 485 N N . LEU A 1 66 ? -0.658 5.668 5.445 1 98.81 66 LEU A N 1
ATOM 486 C CA . LEU A 1 66 ? -0.676 6.5 4.25 1 98.81 66 LEU A CA 1
ATOM 487 C C . LEU A 1 66 ? -0.239 7.926 4.57 1 98.81 66 LEU A C 1
ATOM 489 O O . LEU A 1 66 ? -0.466 8.414 5.68 1 98.81 66 LEU A O 1
ATOM 493 N N . ALA A 1 67 ? 0.353 8.57 3.629 1 98.94 67 ALA A N 1
ATOM 494 C CA . ALA A 1 67 ? 0.664 9.992 3.727 1 98.94 67 ALA A CA 1
ATOM 495 C C . ALA A 1 67 ? 0.507 10.688 2.375 1 98.94 67 ALA A C 1
ATOM 497 O O . ALA A 1 67 ? 0.627 10.047 1.328 1 98.94 67 ALA A O 1
ATOM 498 N N . GLY A 1 68 ? 0.219 11.93 2.408 1 98.88 68 GLY A N 1
ATOM 499 C CA . GLY A 1 68 ? 0.041 12.711 1.193 1 98.88 68 GLY A CA 1
ATOM 500 C C . GLY A 1 68 ? 0.583 14.125 1.305 1 98.88 68 GLY A C 1
ATOM 501 O O . GLY A 1 68 ? 0.533 14.727 2.375 1 98.88 68 GLY A O 1
ATOM 502 N N . TRP A 1 69 ? 1.152 14.594 0.288 1 98.88 69 TRP A N 1
ATOM 503 C CA . TRP A 1 69 ? 1.598 15.969 0.106 1 98.88 69 TRP A CA 1
ATOM 504 C C . TRP A 1 69 ? 0.906 16.609 -1.092 1 98.88 69 TRP A C 1
ATOM 506 O O . TRP A 1 69 ? 0.708 15.961 -2.123 1 98.88 69 TRP A O 1
ATOM 516 N N . ARG A 1 70 ? 0.49 17.844 -0.921 1 98.75 70 ARG A N 1
ATOM 517 C CA . ARG A 1 70 ? 0.225 18.578 -2.154 1 98.75 70 ARG A CA 1
ATOM 518 C C . ARG A 1 70 ? 1.447 18.578 -3.066 1 98.75 70 ARG A C 1
ATOM 520 O O . ARG A 1 70 ? 2.564 18.844 -2.615 1 98.75 70 ARG A O 1
ATOM 527 N N . ARG A 1 71 ? 1.262 18.25 -4.281 1 98.19 71 ARG A N 1
ATOM 528 C CA . ARG A 1 71 ? 2.369 18.094 -5.215 1 98.19 71 ARG A CA 1
ATOM 529 C C . ARG A 1 71 ? 3.244 19.328 -5.258 1 98.19 71 ARG A C 1
ATOM 531 O O . ARG A 1 71 ? 4.465 19.234 -5.383 1 98.19 71 ARG A O 1
ATOM 538 N N . GLU A 1 72 ? 2.689 20.516 -5.172 1 98.06 72 GLU A N 1
ATOM 539 C CA . GLU A 1 72 ? 3.432 21.766 -5.219 1 98.06 72 GLU A CA 1
ATOM 540 C C . GLU A 1 72 ? 4.398 21.891 -4.043 1 98.06 72 GLU A C 1
ATOM 542 O O . GLU A 1 72 ? 5.406 22.594 -4.129 1 98.06 72 GLU A O 1
ATOM 547 N N . ARG A 1 73 ? 4.172 21.203 -2.875 1 98.12 73 ARG A N 1
ATOM 548 C CA . ARG A 1 73 ? 5.043 21.234 -1.705 1 98.12 73 ARG A CA 1
ATOM 549 C C . ARG A 1 73 ? 6.176 20.234 -1.837 1 98.12 73 ARG A C 1
ATOM 551 O O . ARG A 1 73 ? 7.164 20.297 -1.104 1 98.12 73 ARG A O 1
ATOM 558 N N . LEU A 1 74 ? 5.973 19.297 -2.691 1 97.5 74 LEU A N 1
ATOM 559 C CA . LEU A 1 74 ? 6.945 18.219 -2.889 1 97.5 74 LEU A CA 1
ATOM 560 C C . LEU A 1 74 ? 7.168 17.953 -4.375 1 97.5 74 LEU A C 1
ATOM 562 O O . LEU A 1 74 ? 6.938 16.844 -4.852 1 97.5 74 LEU A O 1
ATOM 566 N N . PRO A 1 75 ? 7.629 18.984 -5.086 1 94 75 PRO A N 1
ATOM 567 C CA . PRO A 1 75 ? 7.75 18.859 -6.543 1 94 75 PRO A CA 1
ATOM 568 C C . PRO A 1 75 ? 8.734 17.766 -6.961 1 94 75 PRO A C 1
ATOM 570 O O . PRO A 1 75 ? 8.602 17.188 -8.047 1 94 75 PRO A O 1
ATOM 573 N N . ASP A 1 76 ? 9.789 17.469 -6.113 1 94.31 76 ASP A N 1
ATOM 574 C CA . ASP A 1 76 ? 10.766 16.422 -6.406 1 94.31 76 ASP A CA 1
ATOM 575 C C . ASP A 1 76 ? 10.594 15.234 -5.461 1 94.31 76 ASP A C 1
ATOM 577 O O . ASP A 1 76 ? 11.523 14.891 -4.719 1 94.31 76 ASP A O 1
ATOM 581 N N . ALA A 1 77 ? 9.461 14.57 -5.586 1 96.62 77 ALA A N 1
ATOM 582 C CA . ALA A 1 77 ? 9.078 13.531 -4.637 1 96.62 77 ALA A CA 1
ATOM 583 C C . ALA A 1 77 ? 10.016 12.328 -4.723 1 96.62 77 ALA A C 1
ATOM 585 O O . ALA A 1 77 ? 10.234 11.633 -3.73 1 96.62 77 ALA A O 1
ATOM 586 N N . LEU A 1 78 ? 10.641 11.992 -5.832 1 96.06 78 LEU A N 1
ATOM 587 C CA . LEU A 1 78 ? 11.492 10.828 -6.008 1 96.06 78 LEU A CA 1
ATOM 588 C C . LEU A 1 78 ? 12.93 11.141 -5.598 1 96.06 78 LEU A C 1
ATOM 590 O O . LEU A 1 78 ? 13.688 10.234 -5.246 1 96.06 78 LEU A O 1
ATOM 594 N N . GLY A 1 79 ? 13.227 12.445 -5.621 1 92.62 79 GLY A N 1
ATOM 595 C CA . GLY A 1 79 ? 14.586 12.844 -5.309 1 92.62 79 GLY A CA 1
ATOM 596 C C . GLY A 1 79 ? 15.594 12.375 -6.34 1 92.62 79 GLY A C 1
ATOM 597 O O . GLY A 1 79 ? 15.227 11.781 -7.355 1 92.62 79 GLY A O 1
ATOM 598 N N . GLY A 1 80 ? 16.859 12.68 -6.207 1 89.25 80 GLY A N 1
ATOM 599 C CA . GLY A 1 80 ? 17.938 12.25 -7.062 1 89.25 80 GLY A CA 1
ATOM 600 C C . GLY A 1 80 ? 18.5 10.883 -6.691 1 89.25 80 GLY A C 1
ATOM 601 O O . GLY A 1 80 ? 17.922 10.195 -5.844 1 89.25 80 GLY A O 1
ATOM 602 N N . ASP A 1 81 ? 19.516 10.438 -7.305 1 85.06 81 ASP A N 1
ATOM 603 C CA . ASP A 1 81 ? 20.141 9.133 -7.109 1 85.06 81 ASP A CA 1
ATOM 604 C C . ASP A 1 81 ? 20.625 8.961 -5.668 1 85.06 81 ASP A C 1
ATOM 606 O O . ASP A 1 81 ? 20.641 7.844 -5.145 1 85.06 81 ASP A O 1
ATOM 610 N N . ASP A 1 82 ? 20.859 10.031 -5.012 1 90.12 82 ASP A N 1
ATOM 611 C CA . ASP A 1 82 ? 21.422 9.977 -3.664 1 90.12 82 ASP A CA 1
ATOM 612 C C . ASP A 1 82 ? 20.359 10.32 -2.617 1 90.12 82 ASP A C 1
ATOM 614 O O . ASP A 1 82 ? 20.672 10.484 -1.438 1 90.12 82 ASP A O 1
ATOM 618 N N . ALA A 1 83 ? 19.172 10.445 -3.092 1 92.88 83 ALA A N 1
ATOM 619 C CA . ALA A 1 83 ? 18.109 10.789 -2.148 1 92.88 83 ALA A CA 1
ATOM 620 C C . ALA A 1 83 ? 17.891 9.672 -1.13 1 92.88 83 ALA A C 1
ATOM 622 O O . ALA A 1 83 ? 17.906 8.492 -1.481 1 92.88 83 ALA A O 1
ATOM 623 N N . PRO A 1 84 ? 17.734 10.078 0.092 1 94.94 84 PRO A N 1
ATOM 624 C CA . PRO A 1 84 ? 17.375 9.039 1.062 1 94.94 84 PRO A CA 1
ATOM 625 C C . PRO A 1 84 ? 15.984 8.445 0.797 1 94.94 84 PRO A C 1
ATOM 627 O O . PRO A 1 84 ? 15.188 9.031 0.061 1 94.94 84 PRO A O 1
ATOM 630 N N . ALA A 1 85 ? 15.734 7.316 1.422 1 95.31 85 ALA A N 1
ATOM 631 C CA . ALA A 1 85 ? 14.445 6.656 1.283 1 95.31 85 ALA A CA 1
ATOM 632 C C . ALA A 1 85 ? 13.352 7.426 2.027 1 95.31 85 ALA A C 1
ATOM 634 O O . ALA A 1 85 ? 12.188 7.414 1.623 1 95.31 85 ALA A O 1
ATOM 635 N N . HIS A 1 86 ? 13.734 8.156 3.102 1 97.25 86 HIS A N 1
ATOM 636 C CA . HIS A 1 86 ? 12.781 8.844 3.969 1 97.25 86 HIS A CA 1
ATOM 637 C C . HIS A 1 86 ? 12.469 10.242 3.457 1 97.25 86 HIS A C 1
ATOM 639 O O . HIS A 1 86 ? 13.195 10.766 2.604 1 97.25 86 HIS A O 1
ATOM 645 N N . TYR A 1 87 ? 11.398 10.758 3.879 1 98 87 TYR A N 1
ATOM 646 C CA . TYR A 1 87 ? 11.016 12.141 3.635 1 98 87 TYR A CA 1
ATOM 647 C C . TYR A 1 87 ? 11.164 12.984 4.895 1 98 87 TYR A C 1
ATOM 649 O O . TYR A 1 87 ? 10.797 12.547 5.988 1 98 87 TYR A O 1
ATOM 657 N N . ASP A 1 88 ? 11.672 14.18 4.754 1 97.5 88 ASP A N 1
ATOM 658 C CA . ASP A 1 88 ? 11.859 15.047 5.918 1 97.5 88 ASP A CA 1
ATOM 659 C C . ASP A 1 88 ? 10.836 16.172 5.934 1 97.5 88 ASP A C 1
ATOM 661 O O . ASP A 1 88 ? 10.68 16.859 6.941 1 97.5 88 ASP A O 1
ATOM 665 N N . LEU A 1 89 ? 10.164 16.344 4.746 1 97.94 89 LEU A N 1
ATOM 666 C CA . LEU A 1 89 ? 9.062 17.297 4.703 1 97.94 89 LEU A CA 1
ATOM 667 C C . LEU A 1 89 ? 7.793 16.688 5.281 1 97.94 89 LEU A C 1
ATOM 669 O O . LEU A 1 89 ? 7.332 15.641 4.82 1 97.94 89 LEU A O 1
ATOM 673 N N . ALA A 1 90 ? 7.223 17.328 6.32 1 98.62 90 ALA A N 1
ATOM 674 C CA . ALA A 1 90 ? 5.98 16.844 6.914 1 98.62 90 ALA A CA 1
ATOM 675 C C . ALA A 1 90 ? 4.871 16.75 5.871 1 98.62 90 ALA A C 1
ATOM 677 O O . ALA A 1 90 ? 4.707 17.672 5.055 1 98.62 90 ALA A O 1
ATOM 678 N N . PRO A 1 91 ? 4.121 15.719 5.863 1 98.88 91 PRO A N 1
ATOM 679 C CA . PRO A 1 91 ? 3 15.617 4.926 1 98.88 91 PRO A CA 1
ATOM 680 C C . PRO A 1 91 ? 1.88 16.609 5.238 1 98.88 91 PRO A C 1
ATOM 682 O O . PRO A 1 91 ? 1.842 17.188 6.332 1 98.88 91 PRO A O 1
ATOM 685 N N . ASP A 1 92 ? 1.027 16.781 4.199 1 98.88 92 ASP A N 1
ATOM 686 C CA . ASP A 1 92 ? -0.183 17.578 4.398 1 98.88 92 ASP A CA 1
ATOM 687 C C . ASP A 1 92 ? -1.295 16.734 5.02 1 98.88 92 ASP A C 1
ATOM 689 O O . ASP A 1 92 ? -2.209 17.266 5.652 1 98.88 92 ASP A O 1
ATOM 693 N N . TRP A 1 93 ? -1.203 15.438 4.805 1 98.94 93 TRP A N 1
ATOM 694 C CA . TRP A 1 93 ? -2.197 14.477 5.277 1 98.94 93 TRP A CA 1
ATOM 695 C C . TRP A 1 93 ? -1.54 13.164 5.68 1 98.94 93 TRP A C 1
ATOM 697 O O . TRP A 1 93 ? -0.645 12.672 4.984 1 98.94 93 TRP A O 1
ATOM 707 N N . VAL A 1 94 ? -1.966 12.602 6.848 1 98.94 94 VAL A N 1
ATOM 708 C CA . VAL A 1 94 ? -1.569 11.25 7.234 1 98.94 94 VAL A CA 1
ATOM 709 C C . VAL A 1 94 ? -2.807 10.43 7.598 1 98.94 94 VAL A C 1
ATOM 711 O O . VAL A 1 94 ? -3.816 10.984 8.039 1 98.94 94 VAL A O 1
ATOM 714 N N . CYS A 1 95 ? -2.715 9.195 7.367 1 98.88 95 CYS A N 1
ATOM 715 C CA . CYS A 1 95 ? -3.73 8.234 7.793 1 98.88 95 CYS A CA 1
ATOM 716 C C . CYS A 1 95 ? -3.115 7.117 8.625 1 98.88 95 CYS A C 1
ATOM 718 O O . CYS A 1 95 ? -2.117 6.516 8.219 1 98.88 95 CYS A O 1
ATOM 720 N N . GLU A 1 96 ? -3.641 6.895 9.797 1 98.69 96 GLU A N 1
ATOM 721 C CA . GLU A 1 96 ? -3.299 5.758 10.648 1 98.69 96 GLU A CA 1
ATOM 722 C C . GLU A 1 96 ? -4.441 4.75 10.711 1 98.69 96 GLU A C 1
ATOM 724 O O . GLU A 1 96 ? -5.578 5.109 11.016 1 98.69 96 GLU A O 1
ATOM 729 N N . ILE A 1 97 ? -4.184 3.576 10.328 1 98.19 97 ILE A N 1
ATOM 730 C CA . ILE A 1 97 ? -5.125 2.477 10.508 1 98.19 97 ILE A CA 1
ATOM 731 C C . ILE A 1 97 ? -4.906 1.835 11.883 1 98.19 97 ILE A C 1
ATOM 733 O O . ILE A 1 97 ? -3.83 1.307 12.164 1 98.19 97 ILE A O 1
ATOM 737 N N . LEU A 1 98 ? -5.871 1.876 12.656 1 96.62 98 LEU A N 1
ATOM 738 C CA . LEU A 1 98 ? -5.754 1.529 14.07 1 96.62 98 LEU A CA 1
ATOM 739 C C . LEU A 1 98 ? -5.812 0.018 14.266 1 96.62 98 LEU A C 1
ATOM 741 O O . LEU A 1 98 ? -6.492 -0.684 13.516 1 96.62 98 LEU A O 1
ATOM 745 N N . SER A 1 99 ? -5.074 -0.433 15.141 1 92.06 99 SER A N 1
ATOM 746 C CA . SER A 1 99 ? -5.117 -1.805 15.633 1 92.06 99 SER A CA 1
ATOM 747 C C . SER A 1 99 ? -4.961 -1.851 17.156 1 92.06 99 SER A C 1
ATOM 749 O O . SER A 1 99 ? -4.629 -0.843 17.781 1 92.06 99 SER A O 1
ATOM 751 N N . GLU A 1 100 ? -5.312 -2.998 17.797 1 85.56 100 GLU A N 1
ATOM 752 C CA . GLU A 1 100 ? -5.145 -3.135 19.25 1 85.56 100 GLU A CA 1
ATOM 753 C C . GLU A 1 100 ? -3.707 -2.842 19.656 1 85.56 100 GLU A C 1
ATOM 755 O O . GLU A 1 100 ? -3.473 -2.236 20.719 1 85.56 100 GLU A O 1
ATOM 760 N N . ARG A 1 101 ? -2.805 -3.162 18.812 1 84.25 101 ARG A N 1
ATOM 761 C CA . ARG A 1 101 ? -1.387 -3.09 19.156 1 84.25 101 ARG A CA 1
ATOM 762 C C . ARG A 1 101 ? -0.85 -1.676 18.969 1 84.25 101 ARG A C 1
ATOM 764 O O . ARG A 1 101 ? 0.124 -1.285 19.625 1 84.25 101 ARG A O 1
ATOM 771 N N . THR A 1 102 ? -1.45 -0.863 18.062 1 86.31 102 THR A N 1
ATOM 772 C CA . THR A 1 102 ? -0.829 0.407 17.703 1 86.31 102 THR A CA 1
ATOM 773 C C . THR A 1 102 ? -1.684 1.58 18.172 1 86.31 102 THR A C 1
ATOM 775 O O . THR A 1 102 ? -1.239 2.729 18.156 1 86.31 102 THR A O 1
ATOM 778 N N . ARG A 1 103 ? -2.799 1.321 18.719 1 90.88 103 ARG A N 1
ATOM 779 C CA . ARG A 1 103 ? -3.764 2.359 19.062 1 90.88 103 ARG A CA 1
ATOM 780 C C . ARG A 1 103 ? -3.137 3.4 19.984 1 90.88 103 ARG A C 1
ATOM 782 O O . ARG A 1 103 ? -3.301 4.605 19.781 1 90.88 103 ARG A O 1
ATOM 789 N N . GLN A 1 104 ? -2.488 2.932 21.016 1 90.75 104 GLN A N 1
ATOM 790 C CA . GLN A 1 104 ? -1.908 3.848 22 1 90.75 104 GLN A CA 1
ATOM 791 C C . GLN A 1 104 ? -0.836 4.723 21.359 1 90.75 104 GLN A C 1
ATOM 793 O O . GLN A 1 104 ? -0.773 5.926 21.625 1 90.75 104 GLN A O 1
ATOM 798 N N . ARG A 1 105 ? -0.019 4.188 20.516 1 93.81 105 ARG A N 1
ATOM 799 C CA . ARG A 1 105 ? 1.025 4.93 19.828 1 93.81 105 ARG A CA 1
ATOM 800 C C . ARG A 1 105 ? 0.426 5.887 18.797 1 93.81 105 ARG A C 1
ATOM 802 O O . ARG A 1 105 ? 0.87 7.027 18.672 1 93.81 105 ARG A O 1
ATOM 809 N N . ASP A 1 106 ? -0.577 5.441 18.062 1 94.44 106 ASP A N 1
ATOM 810 C CA . ASP A 1 106 ? -1.195 6.211 16.984 1 94.44 106 ASP A CA 1
ATOM 811 C C . ASP A 1 106 ? -1.981 7.398 17.531 1 94.44 106 ASP A C 1
ATOM 813 O O . ASP A 1 106 ? -1.97 8.484 16.953 1 94.44 106 ASP A O 1
ATOM 817 N N . LYS A 1 107 ? -2.582 7.199 18.641 1 93.75 107 LYS A N 1
ATOM 818 C CA . LYS A 1 107 ? -3.424 8.242 19.219 1 93.75 107 LYS A CA 1
ATOM 819 C C . LYS A 1 107 ? -2.662 9.055 20.266 1 93.75 107 LYS A C 1
ATOM 821 O O . LYS A 1 107 ? -3.201 10 20.844 1 93.75 107 LYS A O 1
ATOM 826 N N . GLY A 1 108 ? -1.445 8.789 20.531 1 94.88 108 GLY A N 1
ATOM 827 C CA . GLY A 1 108 ? -0.598 9.484 21.484 1 94.88 108 GLY A CA 1
ATOM 828 C C . GLY A 1 108 ? 0.608 10.148 20.844 1 94.88 108 GLY A C 1
ATOM 829 O O . GLY A 1 108 ? 0.518 11.281 20.375 1 94.88 108 GLY A O 1
ATOM 830 N N . PRO A 1 109 ? 1.713 9.453 20.984 1 96.38 109 PRO A N 1
ATOM 831 C CA . PRO A 1 109 ? 2.939 10.117 20.531 1 96.38 109 PRO A CA 1
ATOM 832 C C . PRO A 1 109 ? 2.895 10.484 19.047 1 96.38 109 PRO A C 1
ATOM 834 O O . PRO A 1 109 ? 3.396 11.547 18.656 1 96.38 109 PRO A O 1
ATOM 837 N N . LYS A 1 110 ? 2.324 9.641 18.156 1 97.81 110 LYS A N 1
ATOM 838 C CA . LYS A 1 110 ? 2.311 9.969 16.734 1 97.81 110 LYS A CA 1
ATOM 839 C C . LYS A 1 110 ? 1.457 11.203 16.469 1 97.81 110 LYS A C 1
ATOM 841 O O . LYS A 1 110 ? 1.852 12.086 15.703 1 97.81 110 LYS A O 1
ATOM 846 N N . GLN A 1 111 ? 0.366 11.242 17.125 1 97.31 111 GLN A N 1
ATOM 847 C CA . GLN A 1 111 ? -0.504 12.406 16.969 1 97.31 111 GLN A CA 1
ATOM 848 C C . GLN A 1 111 ? 0.204 13.68 17.422 1 97.31 111 GLN A C 1
ATOM 850 O O . GLN A 1 111 ? 0.093 14.719 16.75 1 97.31 111 GLN A O 1
ATOM 855 N N . ARG A 1 112 ? 0.859 13.602 18.5 1 97.06 112 ARG A N 1
ATOM 856 C CA . ARG A 1 112 ? 1.582 14.75 19.031 1 97.06 112 ARG A CA 1
ATOM 857 C C . ARG A 1 112 ? 2.676 15.203 18.062 1 97.06 112 ARG A C 1
ATOM 859 O O . ARG A 1 112 ? 2.832 16.391 17.812 1 97.06 112 ARG A O 1
ATOM 866 N N . ILE A 1 113 ? 3.445 14.273 17.578 1 98.06 113 ILE A N 1
ATOM 867 C CA . ILE A 1 113 ? 4.543 14.578 16.656 1 98.06 113 ILE A CA 1
ATOM 868 C C . ILE A 1 113 ? 3.99 15.211 15.383 1 98.06 113 ILE A C 1
ATOM 870 O O . ILE A 1 113 ? 4.527 16.203 14.891 1 98.06 113 ILE A O 1
ATOM 874 N N . TYR A 1 114 ? 2.896 14.68 14.812 1 98.56 114 TYR A N 1
ATOM 875 C CA . TYR A 1 114 ? 2.287 15.234 13.602 1 98.56 114 TYR A CA 1
ATOM 876 C C . TYR A 1 114 ? 1.854 16.672 13.828 1 98.56 114 TYR A C 1
ATOM 878 O O . TYR A 1 114 ? 2.064 17.531 12.969 1 98.56 114 TYR A O 1
ATOM 886 N N . ALA A 1 115 ? 1.261 16.938 15.016 1 98.44 115 ALA A N 1
ATOM 887 C CA . ALA A 1 115 ? 0.846 18.297 15.344 1 98.44 115 ALA A CA 1
ATOM 888 C C . ALA A 1 115 ? 2.049 19.234 15.422 1 98.44 115 ALA A C 1
ATOM 890 O O . ALA A 1 115 ? 2.041 20.312 14.836 1 98.44 115 ALA A O 1
ATOM 891 N N . ARG A 1 116 ? 3.059 18.766 16.156 1 97.62 116 ARG A N 1
ATOM 892 C CA . ARG A 1 116 ? 4.277 19.547 16.344 1 97.62 116 ARG A CA 1
ATOM 893 C C . ARG A 1 116 ? 4.887 19.938 15 1 97.62 116 ARG A C 1
ATOM 895 O O . ARG A 1 116 ? 5.41 21.047 14.852 1 97.62 116 ARG A O 1
ATOM 902 N N . GLU A 1 117 ? 4.793 19.016 14.008 1 97.94 117 GLU A N 1
ATOM 903 C CA . GLU A 1 117 ? 5.461 19.203 12.719 1 97.94 117 GLU A CA 1
ATOM 904 C C . GLU A 1 117 ? 4.527 19.844 11.703 1 97.94 117 GLU A C 1
ATOM 906 O O . GLU A 1 117 ? 4.898 20.031 10.539 1 97.94 117 GLU A O 1
ATOM 911 N N . GLY A 1 118 ? 3.277 20.094 12.07 1 98.06 118 GLY A N 1
ATOM 912 C CA . GLY A 1 118 ? 2.381 20.906 11.273 1 98.06 118 GLY A CA 1
ATOM 913 C C . GLY A 1 118 ? 1.605 20.125 10.234 1 98.06 118 GLY A C 1
ATOM 914 O O . GLY A 1 118 ? 1.191 20.656 9.211 1 98.06 118 GLY A O 1
ATOM 915 N N . VAL A 1 119 ? 1.492 18.828 10.352 1 98.75 119 VAL A N 1
ATOM 916 C CA . VAL A 1 119 ? 0.572 18.078 9.516 1 98.75 119 VAL A CA 1
ATOM 917 C C . VAL A 1 119 ? -0.848 18.609 9.688 1 98.75 119 VAL A C 1
ATOM 919 O O . VAL A 1 119 ? -1.358 18.672 10.805 1 98.75 119 VAL A O 1
ATOM 922 N N . GLN A 1 120 ? -1.489 18.891 8.641 1 98.69 120 GLN A N 1
ATOM 923 C CA . GLN A 1 120 ? -2.736 19.641 8.734 1 98.69 120 GLN A CA 1
ATOM 924 C C . GLN A 1 120 ? -3.932 18.703 8.891 1 98.69 120 GLN A C 1
ATOM 926 O O . GLN A 1 120 ? -4.934 19.062 9.508 1 98.69 120 GLN A O 1
ATOM 931 N N . HIS A 1 121 ? -3.887 17.562 8.234 1 98.88 121 HIS A N 1
ATOM 932 C CA . HIS A 1 121 ? -5.004 16.625 8.242 1 98.88 121 HIS A CA 1
ATOM 933 C C . HIS A 1 121 ? -4.555 15.242 8.703 1 98.88 121 HIS A C 1
ATOM 935 O O . HIS A 1 121 ? -3.488 14.766 8.312 1 98.88 121 HIS A O 1
ATOM 941 N N . MET A 1 122 ? -5.328 14.594 9.5 1 98.88 122 MET A N 1
ATOM 942 C CA . MET A 1 122 ? -5.059 13.234 9.945 1 98.88 122 MET A CA 1
ATOM 943 C C . MET A 1 122 ? -6.336 12.391 9.938 1 98.88 122 MET A C 1
ATOM 945 O O . MET A 1 122 ? -7.395 12.859 10.359 1 98.88 122 MET A O 1
ATOM 949 N N . TRP A 1 123 ? -6.305 11.242 9.367 1 98.94 123 TRP A N 1
ATOM 950 C CA . TRP A 1 123 ? -7.375 10.25 9.414 1 98.94 123 TRP A CA 1
ATOM 951 C C . TRP A 1 123 ? -7.016 9.109 10.367 1 98.94 123 TRP A C 1
ATOM 953 O O . TRP A 1 123 ? -5.887 8.617 10.359 1 98.94 123 TRP A O 1
ATOM 963 N N . HIS A 1 124 ? -7.898 8.742 11.25 1 98.69 124 HIS A N 1
ATOM 964 C CA . HIS A 1 124 ? -7.867 7.465 11.945 1 98.69 124 HIS A CA 1
ATOM 965 C C . HIS A 1 124 ? -8.922 6.508 11.391 1 98.69 124 HIS A C 1
ATOM 967 O O . HIS A 1 124 ? -10.109 6.848 11.344 1 98.69 124 HIS A O 1
ATOM 973 N N . VAL A 1 125 ? -8.5 5.41 10.961 1 98.75 125 VAL A N 1
ATOM 974 C CA . VAL A 1 125 ? -9.414 4.379 10.477 1 98.75 125 VAL A CA 1
ATOM 975 C C . VAL A 1 125 ? -9.352 3.158 11.391 1 98.75 125 VAL A C 1
ATOM 977 O O . VAL A 1 125 ? -8.266 2.65 11.68 1 98.75 125 VAL A O 1
ATOM 980 N N . ASP A 1 126 ? -10.398 2.684 11.875 1 97.94 126 ASP A N 1
ATOM 981 C CA . ASP A 1 126 ? -10.469 1.475 12.688 1 97.94 126 ASP A CA 1
ATOM 982 C C . ASP A 1 126 ? -11.156 0.34 11.93 1 97.94 126 ASP A C 1
ATOM 984 O O . ASP A 1 126 ? -12.375 0.343 11.766 1 97.94 126 ASP A O 1
ATOM 988 N N . PRO A 1 127 ? -10.43 -0.591 11.445 1 97.12 127 PRO A N 1
ATOM 989 C CA . PRO A 1 127 ? -11.016 -1.664 10.641 1 97.12 127 PRO A CA 1
ATOM 990 C C . PRO A 1 127 ? -12.023 -2.508 11.414 1 97.12 127 PRO A C 1
ATOM 992 O O . PRO A 1 127 ? -12.977 -3.023 10.836 1 97.12 127 PRO A O 1
ATOM 995 N N . LEU A 1 128 ? -11.773 -2.688 12.672 1 95.25 128 LEU A N 1
ATOM 996 C CA . LEU A 1 128 ? -12.648 -3.543 13.477 1 95.25 128 LEU A CA 1
ATOM 997 C C . LEU A 1 128 ? -13.938 -2.814 13.836 1 95.25 128 LEU A C 1
ATOM 999 O O . LEU A 1 128 ? -15.023 -3.377 13.711 1 95.25 128 LEU A O 1
ATOM 1003 N N . ALA A 1 129 ? -13.789 -1.556 14.289 1 96.88 129 ALA A N 1
ATOM 1004 C CA . ALA A 1 129 ? -14.961 -0.761 14.625 1 96.88 129 ALA A CA 1
ATOM 1005 C C . ALA A 1 129 ? -15.625 -0.204 13.367 1 96.88 129 ALA A C 1
ATOM 1007 O O . ALA A 1 129 ? -16.766 0.278 13.414 1 96.88 129 ALA A O 1
ATOM 1008 N N . ARG A 1 130 ? -14.992 -0.297 12.211 1 98 130 ARG A N 1
ATOM 1009 C CA . ARG A 1 130 ? -15.438 0.251 10.93 1 98 130 ARG A CA 1
ATOM 1010 C C . ARG A 1 130 ? -15.789 1.729 11.062 1 98 130 ARG A C 1
ATOM 1012 O O . ARG A 1 130 ? -16.891 2.143 10.703 1 98 130 ARG A O 1
ATOM 1019 N N . THR A 1 131 ? -14.781 2.449 11.539 1 98.44 131 THR A N 1
ATOM 1020 C CA . THR A 1 131 ? -14.953 3.889 11.695 1 98.44 131 THR A CA 1
ATOM 1021 C C . THR A 1 131 ? -13.836 4.648 10.984 1 98.44 131 THR A C 1
ATOM 1023 O O . THR A 1 131 ? -12.742 4.113 10.789 1 98.44 131 THR A O 1
ATOM 1026 N N . LEU A 1 132 ? -14.117 5.805 10.547 1 98.75 132 LEU A N 1
ATOM 1027 C CA . LEU A 1 132 ? -13.211 6.801 9.984 1 98.75 132 LEU A CA 1
ATOM 1028 C C . LEU A 1 132 ? -13.352 8.141 10.703 1 98.75 132 LEU A C 1
ATOM 1030 O O . LEU A 1 132 ? -14.422 8.758 10.656 1 98.75 132 LEU A O 1
ATOM 1034 N N . GLU A 1 133 ? -12.328 8.531 11.375 1 98.75 133 GLU A N 1
ATOM 1035 C CA . GLU A 1 133 ? -12.297 9.812 12.07 1 98.75 133 GLU A CA 1
ATOM 1036 C C . GLU A 1 133 ? -11.391 10.805 11.344 1 98.75 133 GLU A C 1
ATOM 1038 O O . GLU A 1 133 ? -10.273 10.469 10.953 1 98.75 133 GLU A O 1
ATOM 1043 N N . ILE A 1 134 ? -11.898 11.992 11.18 1 98.81 134 ILE A N 1
ATOM 1044 C CA . ILE A 1 134 ? -11.195 13.047 10.461 1 98.81 134 ILE A CA 1
ATOM 1045 C C . ILE A 1 134 ? -10.75 14.133 11.438 1 98.81 134 ILE A C 1
ATOM 1047 O O . ILE A 1 134 ? -11.578 14.758 12.102 1 98.81 134 ILE A O 1
ATOM 1051 N N . PHE A 1 135 ? -9.453 14.312 11.469 1 98.88 135 PHE A N 1
ATOM 1052 C CA . PHE A 1 135 ? -8.891 15.352 12.32 1 98.88 135 PHE A CA 1
ATOM 1053 C C . PHE A 1 135 ? -8.258 16.453 11.492 1 98.88 135 PHE A C 1
ATOM 1055 O O . PHE A 1 135 ? -7.641 16.188 10.461 1 98.88 135 PHE A O 1
ATOM 1062 N N . ARG A 1 136 ? -8.328 17.641 11.961 1 98.75 136 ARG A N 1
ATOM 1063 C CA . ARG A 1 136 ? -7.664 18.812 11.406 1 98.75 136 ARG A CA 1
ATOM 1064 C C . ARG A 1 136 ? -6.871 19.562 12.477 1 98.75 136 ARG A C 1
ATOM 1066 O O . ARG A 1 136 ? -7.336 19.688 13.617 1 98.75 136 ARG A O 1
ATOM 1073 N N . LEU A 1 137 ? -5.676 19.969 12.102 1 98.62 137 LEU A N 1
ATOM 1074 C CA . LEU A 1 137 ? -4.871 20.734 13.047 1 98.62 137 LEU A CA 1
ATOM 1075 C C . LEU A 1 137 ? -5.391 22.172 13.172 1 98.62 137 LEU A C 1
ATOM 1077 O O . LEU A 1 137 ? -5.602 22.844 12.156 1 98.62 137 LEU A O 1
ATOM 1081 N N . GLN A 1 138 ? -5.723 22.594 14.297 1 97.56 138 GLN A N 1
ATOM 1082 C CA . GLN A 1 138 ? -6.066 23.969 14.641 1 97.56 138 GLN A CA 1
ATOM 1083 C C . GLN A 1 138 ? -5.137 24.516 15.711 1 97.56 138 GLN A C 1
ATOM 1085 O O . GLN A 1 138 ? -5.227 24.141 16.875 1 97.56 138 GLN A O 1
ATOM 1090 N N . GLY A 1 139 ? -4.305 25.453 15.258 1 95 139 GLY A N 1
ATOM 1091 C CA . GLY A 1 139 ? -3.223 25.828 16.156 1 95 139 GLY A CA 1
ATOM 1092 C C . GLY A 1 139 ? -2.273 24.688 16.453 1 95 139 GLY A C 1
ATOM 1093 O O . GLY A 1 139 ? -1.564 24.203 15.562 1 95 139 GLY A O 1
ATOM 1094 N N . SER A 1 140 ? -2.244 24.234 17.672 1 95.25 140 SER A N 1
ATOM 1095 C CA . SER A 1 140 ? -1.368 23.141 18.047 1 95.25 140 SER A CA 1
ATOM 1096 C C . SER A 1 140 ? -2.172 21.922 18.516 1 95.25 140 SER A C 1
ATOM 1098 O O . SER A 1 140 ? -1.61 20.969 19.062 1 95.25 140 SER A O 1
ATOM 1100 N N . GLN A 1 141 ? -3.504 22 18.172 1 97.19 141 GLN A N 1
ATOM 1101 C CA . GLN A 1 141 ? -4.375 20.938 18.656 1 97.19 141 GLN A CA 1
ATOM 1102 C C . GLN A 1 141 ? -5.117 20.25 17.516 1 97.19 141 GLN A C 1
ATOM 1104 O O . GLN A 1 141 ? -5.473 20.906 16.531 1 97.19 141 GLN A O 1
ATOM 1109 N N . TRP A 1 142 ? -5.277 18.953 17.672 1 98.25 142 TRP A N 1
ATOM 1110 C CA . TRP A 1 142 ? -6.098 18.203 16.734 1 98.25 142 TRP A CA 1
ATOM 1111 C C . TRP A 1 142 ? -7.582 18.391 17.031 1 98.25 142 TRP A C 1
ATOM 1113 O O . TRP A 1 142 ? -8.016 18.219 18.172 1 98.25 142 TRP A O 1
ATOM 1123 N N . LEU A 1 143 ? -8.328 18.75 16.094 1 98.38 143 LEU A N 1
ATOM 1124 C CA . LEU A 1 143 ? -9.781 18.844 16.188 1 98.38 143 LEU A CA 1
ATOM 1125 C C . LEU A 1 143 ? -10.445 17.703 15.422 1 98.38 143 LEU A C 1
ATOM 1127 O O . LEU A 1 143 ? -10.156 17.484 14.242 1 98.38 143 LEU A O 1
ATOM 1131 N N . LEU A 1 144 ? -11.258 16.906 16.078 1 98.44 144 LEU A N 1
ATOM 1132 C CA . LEU A 1 144 ? -12.109 15.953 15.383 1 98.44 144 LEU A CA 1
ATOM 1133 C C . LEU A 1 144 ? -13.195 16.672 14.586 1 98.44 144 LEU A C 1
ATOM 1135 O O . LEU A 1 144 ? -14.148 17.188 15.172 1 98.44 144 LEU A O 1
ATOM 1139 N N . VAL A 1 145 ? -13.102 16.719 13.297 1 98.19 145 VAL A N 1
ATOM 1140 C CA . VAL A 1 145 ? -14.016 17.547 12.523 1 98.19 145 VAL A CA 1
ATOM 1141 C C . VAL A 1 145 ? -15.148 16.688 11.961 1 98.19 145 VAL A C 1
ATOM 1143 O O . VAL A 1 145 ? -16.219 17.203 11.625 1 98.19 145 VAL A O 1
ATOM 1146 N N . ASP A 1 146 ? -14.93 15.398 11.758 1 98.19 146 ASP A N 1
ATOM 1147 C CA . ASP A 1 146 ? -15.953 14.453 11.32 1 98.19 146 ASP A CA 1
ATOM 1148 C C . ASP A 1 146 ? -15.656 13.047 11.82 1 98.19 146 ASP A C 1
ATOM 1150 O O . ASP A 1 146 ? -14.5 12.703 12.078 1 98.19 146 ASP A O 1
ATOM 1154 N N . SER A 1 147 ? -16.625 12.258 12.031 1 98.31 147 SER A N 1
ATOM 1155 C CA . SER A 1 147 ? -16.547 10.844 12.375 1 98.31 147 SER A CA 1
ATOM 1156 C C . SER A 1 147 ? -17.609 10.039 11.641 1 98.31 147 SER A C 1
ATOM 1158 O O . SER A 1 147 ? -18.812 10.328 11.742 1 98.31 147 SER A O 1
ATOM 1160 N N . PHE A 1 148 ? -17.172 9.07 10.898 1 98.62 148 PHE A N 1
ATOM 1161 C CA . PHE A 1 148 ? -18.062 8.258 10.07 1 98.62 148 PHE A CA 1
ATOM 1162 C C . PHE A 1 148 ? -17.984 6.793 10.469 1 98.62 148 PHE A C 1
ATOM 1164 O O . PHE A 1 148 ? -17 6.355 11.07 1 98.62 148 PHE A O 1
ATOM 1171 N N . SER A 1 149 ? -19.062 6.023 10.172 1 98.06 149 SER A N 1
ATOM 1172 C CA . SER A 1 149 ? -19.078 4.617 10.555 1 98.06 149 SER A CA 1
ATOM 1173 C C . SER A 1 149 ? -19.812 3.773 9.523 1 98.06 149 SER A C 1
ATOM 1175 O O . SER A 1 149 ? -20.547 4.309 8.688 1 98.06 149 SER A O 1
ATOM 1177 N N . GLY A 1 150 ? -19.531 2.553 9.586 1 97.81 150 GLY A N 1
ATOM 1178 C CA . GLY A 1 150 ? -20.266 1.589 8.797 1 97.81 150 GLY A CA 1
ATOM 1179 C C . GLY A 1 150 ? -20.031 1.727 7.301 1 97.81 150 GLY A C 1
ATOM 1180 O O . GLY A 1 150 ? -18.891 1.696 6.848 1 97.81 150 GLY A O 1
ATOM 1181 N N . GLU A 1 151 ? -21.125 1.955 6.605 1 97.94 151 GLU A N 1
ATOM 1182 C CA . GLU A 1 151 ? -21.031 1.923 5.148 1 97.94 151 GLU A CA 1
ATOM 1183 C C . GLU A 1 151 ? -21.453 3.26 4.539 1 97.94 151 GLU A C 1
ATOM 1185 O O . GLU A 1 151 ? -21.875 3.316 3.381 1 97.94 151 GLU A O 1
ATOM 1190 N N . GLN A 1 152 ? -21.266 4.297 5.301 1 98.06 152 GLN A N 1
ATOM 1191 C CA . GLN A 1 152 ? -21.656 5.633 4.859 1 98.06 152 GLN A CA 1
ATOM 1192 C C . GLN A 1 152 ? -20.875 6.051 3.617 1 98.06 152 GLN A C 1
ATOM 1194 O O . GLN A 1 152 ? -19.734 5.617 3.414 1 98.06 152 GLN A O 1
ATOM 1199 N N . ARG A 1 153 ? -21.594 6.789 2.789 1 98.31 153 ARG A N 1
ATOM 1200 C CA . ARG A 1 153 ? -20.891 7.535 1.744 1 98.31 153 ARG A CA 1
ATOM 1201 C C . ARG A 1 153 ? -20.516 8.93 2.227 1 98.31 153 ARG A C 1
ATOM 1203 O O . ARG A 1 153 ? -21.391 9.695 2.666 1 98.31 153 ARG A O 1
ATOM 1210 N N . VAL A 1 154 ? -19.219 9.273 2.096 1 98.44 154 VAL A N 1
ATOM 1211 C CA . VAL A 1 154 ? -18.797 10.477 2.803 1 98.44 154 VAL A CA 1
ATOM 1212 C C . VAL A 1 154 ? -17.875 11.305 1.914 1 98.44 154 VAL A C 1
ATOM 1214 O O . VAL A 1 154 ? -17.234 10.773 0.999 1 98.44 154 VAL A O 1
ATOM 1217 N N . ARG A 1 155 ? -17.859 12.555 2.066 1 98.25 155 ARG A N 1
ATOM 1218 C CA . ARG A 1 155 ? -16.844 13.477 1.573 1 98.25 155 ARG A CA 1
ATOM 1219 C C . ARG A 1 155 ? -15.969 13.992 2.715 1 98.25 155 ARG A C 1
ATOM 1221 O O . ARG A 1 155 ? -16.406 14.859 3.48 1 98.25 155 ARG A O 1
ATOM 1228 N N . ALA A 1 156 ? -14.773 13.43 2.82 1 98.06 156 ALA A N 1
ATOM 1229 C CA . ALA A 1 156 ? -13.914 13.688 3.971 1 98.06 156 ALA A CA 1
ATOM 1230 C C . ALA A 1 156 ? -12.742 14.586 3.586 1 98.06 156 ALA A C 1
ATOM 1232 O O . ALA A 1 156 ? -12.07 14.344 2.582 1 98.06 156 ALA A O 1
ATOM 1233 N N . GLU A 1 157 ? -12.508 15.609 4.383 1 98.06 157 GLU A N 1
ATOM 1234 C CA . GLU A 1 157 ? -11.344 16.453 4.129 1 98.06 157 GLU A CA 1
ATOM 1235 C C . GLU A 1 157 ? -10.047 15.695 4.383 1 98.06 157 GLU A C 1
ATOM 1237 O O . GLU A 1 157 ? -9.977 14.859 5.289 1 98.06 157 GLU A O 1
ATOM 1242 N N . PRO A 1 158 ? -9.016 15.969 3.584 1 98.56 158 PRO A N 1
ATOM 1243 C CA . PRO A 1 158 ? -8.906 16.953 2.508 1 98.56 158 PRO A CA 1
ATOM 1244 C C . PRO A 1 158 ? -9.281 16.391 1.143 1 98.56 158 PRO A C 1
ATOM 1246 O O . PRO A 1 158 ? -8.883 16.938 0.111 1 98.56 158 PRO A O 1
ATOM 1249 N N . PHE A 1 159 ? -9.969 15.25 1.14 1 98.69 159 PHE A N 1
ATOM 1250 C CA . PHE A 1 159 ? -10.273 14.57 -0.117 1 98.69 159 PHE A CA 1
ATOM 1251 C C . PHE A 1 159 ? -11.773 14.633 -0.415 1 98.69 159 PHE A C 1
ATOM 1253 O O . PHE A 1 159 ? -12.352 13.656 -0.884 1 98.69 159 PHE A O 1
ATOM 1260 N N . GLU A 1 160 ? -12.344 15.773 -0.153 1 98.31 160 GLU A N 1
ATOM 1261 C CA . GLU A 1 160 ? -13.789 15.914 -0.237 1 98.31 160 GLU A CA 1
ATOM 1262 C C . GLU A 1 160 ? -14.242 16.109 -1.682 1 98.31 160 GLU A C 1
ATOM 1264 O O . GLU A 1 160 ? -15.445 16.141 -1.962 1 98.31 160 GLU A O 1
ATOM 1269 N N . ALA A 1 161 ? -13.328 16.172 -2.623 1 98.25 161 ALA A N 1
ATOM 1270 C CA . ALA A 1 161 ? -13.672 16.297 -4.039 1 98.25 161 ALA A CA 1
ATOM 1271 C C . ALA A 1 161 ? -14.32 15.023 -4.562 1 98.25 161 ALA A C 1
ATOM 1273 O O . ALA A 1 161 ? -14.992 15.039 -5.594 1 98.25 161 ALA A O 1
ATOM 1274 N N . ILE A 1 162 ? -14.109 13.914 -3.852 1 97.06 162 ILE A N 1
ATOM 1275 C CA . ILE A 1 162 ? -14.742 12.656 -4.234 1 97.06 162 ILE A CA 1
ATOM 1276 C C . ILE A 1 162 ? -15.57 12.125 -3.066 1 97.06 162 ILE A C 1
ATOM 1278 O O . ILE A 1 162 ? -15.312 12.461 -1.909 1 97.06 162 ILE A O 1
ATOM 1282 N N . GLU A 1 163 ? -16.578 11.414 -3.482 1 98.06 163 GLU A N 1
ATOM 1283 C CA . GLU A 1 163 ? -17.328 10.688 -2.471 1 98.06 163 GLU A CA 1
ATOM 1284 C C . GLU A 1 163 ? -16.703 9.32 -2.189 1 98.06 163 GLU A C 1
ATOM 1286 O O . GLU A 1 163 ? -16.5 8.523 -3.109 1 98.06 163 GLU A O 1
ATOM 1291 N N . LEU A 1 164 ? -16.328 9.055 -0.938 1 97.94 164 LEU A N 1
ATOM 1292 C CA . LEU A 1 164 ? -15.742 7.789 -0.502 1 97.94 164 LEU A CA 1
ATOM 1293 C C . LEU A 1 164 ? -16.828 6.852 0.024 1 97.94 164 LEU A C 1
ATOM 1295 O O . LEU A 1 164 ? -17.5 7.168 1.003 1 97.94 164 LEU A O 1
ATOM 1299 N N . GLU A 1 165 ? -17.078 5.805 -0.65 1 98.06 165 GLU A N 1
ATOM 1300 C CA . GLU A 1 165 ? -17.984 4.77 -0.158 1 98.06 165 GLU A CA 1
ATOM 1301 C C . GLU A 1 165 ? -17.297 3.898 0.897 1 98.06 165 GLU A C 1
ATOM 1303 O O . GLU A 1 165 ? -16.484 3.035 0.566 1 98.06 165 GLU A O 1
ATOM 1308 N N . MET A 1 166 ? -17.656 4.062 2.143 1 98.31 166 MET A N 1
ATOM 1309 C CA . MET A 1 166 ? -16.969 3.4 3.244 1 98.31 166 MET A CA 1
ATOM 1310 C C . MET A 1 166 ? -17.109 1.885 3.143 1 98.31 166 MET A C 1
ATOM 1312 O O . MET A 1 166 ? -16.25 1.144 3.635 1 98.31 166 MET A O 1
ATOM 1316 N N . ALA A 1 167 ? -18.188 1.398 2.494 1 98 167 ALA A N 1
ATOM 1317 C CA . ALA A 1 167 ? -18.328 -0.037 2.266 1 98 167 ALA A CA 1
ATOM 1318 C C . ALA A 1 167 ? -17.094 -0.61 1.57 1 98 167 ALA A C 1
ATOM 1320 O O . ALA A 1 167 ? -16.688 -1.737 1.853 1 98 167 ALA A O 1
ATOM 1321 N N . LEU A 1 168 ? -16.484 0.159 0.692 1 98.12 168 LEU A N 1
ATOM 1322 C CA . LEU A 1 168 ? -15.328 -0.283 -0.075 1 98.12 168 LEU A CA 1
ATOM 1323 C C . LEU A 1 168 ? -14.094 -0.379 0.813 1 98.12 168 LEU A C 1
ATOM 1325 O O . LEU A 1 168 ? -13.195 -1.178 0.546 1 98.12 168 LEU A O 1
ATOM 1329 N N . LEU A 1 169 ? -14.031 0.388 1.88 1 97.88 169 LEU A N 1
ATOM 1330 C CA . LEU A 1 169 ? -12.906 0.335 2.811 1 97.88 169 LEU A CA 1
ATOM 1331 C C . LEU A 1 169 ? -12.82 -1.033 3.479 1 97.88 169 LEU A C 1
ATOM 1333 O O . LEU A 1 169 ? -11.727 -1.525 3.754 1 97.88 169 LEU A O 1
ATOM 1337 N N . TRP A 1 170 ? -14.047 -1.592 3.654 1 97.31 170 TRP A N 1
ATOM 1338 C CA . TRP A 1 170 ? -14.117 -2.801 4.469 1 97.31 170 TRP A CA 1
ATOM 1339 C C . TRP A 1 170 ? -14.156 -4.047 3.588 1 97.31 170 TRP A C 1
ATOM 1341 O O . TRP A 1 170 ? -14.016 -5.168 4.082 1 97.31 170 TRP A O 1
ATOM 1351 N N . SER A 1 171 ? -14.344 -3.871 2.303 1 95.5 171 SER A N 1
ATOM 1352 C CA . SER A 1 171 ? -14.586 -4.98 1.388 1 95.5 171 SER A CA 1
ATOM 1353 C C . SER A 1 171 ? -13.352 -5.852 1.235 1 95.5 171 SER A C 1
ATOM 1355 O O . SER A 1 171 ? -12.219 -5.355 1.297 1 95.5 171 SER A O 1
ATOM 1357 N N . THR A 1 172 ? -13.555 -7.152 1.105 1 93.81 172 THR A N 1
ATOM 1358 C CA . THR A 1 172 ? -12.453 -8.086 0.905 1 93.81 172 THR A CA 1
ATOM 1359 C C . THR A 1 172 ? -12.383 -8.539 -0.551 1 93.81 172 THR A C 1
ATOM 1361 O O . THR A 1 172 ? -13.398 -8.586 -1.241 1 93.81 172 THR A O 1
ATOM 1364 N N . MET B 1 1 ? 12.016 -1.479 7.887 1 83.06 1 MET B N 1
ATOM 1365 C CA . MET B 1 1 ? 12.711 -2.689 7.461 1 83.06 1 MET B CA 1
ATOM 1366 C C . MET B 1 1 ? 11.734 -3.832 7.227 1 83.06 1 MET B C 1
ATOM 1368 O O . MET B 1 1 ? 10.672 -3.887 7.859 1 83.06 1 MET B O 1
ATOM 1372 N N . VAL B 1 2 ? 12.133 -4.715 6.273 1 85.88 2 VAL B N 1
ATOM 1373 C CA . VAL B 1 2 ? 11.352 -5.922 6.012 1 85.88 2 VAL B CA 1
ATOM 1374 C C . VAL B 1 2 ? 12.242 -7.152 6.156 1 85.88 2 VAL B C 1
ATOM 1376 O O . VAL B 1 2 ? 13.367 -7.18 5.648 1 85.88 2 VAL B O 1
ATOM 1379 N N . ALA B 1 3 ? 11.805 -8.133 6.863 1 91.88 3 ALA B N 1
ATOM 1380 C CA . ALA B 1 3 ? 12.516 -9.398 7.035 1 91.88 3 ALA B CA 1
ATOM 1381 C C . ALA B 1 3 ? 11.82 -10.531 6.289 1 91.88 3 ALA B C 1
ATOM 1383 O O . ALA B 1 3 ? 10.594 -10.625 6.305 1 91.88 3 ALA B O 1
ATOM 1384 N N . GLU B 1 4 ? 12.57 -11.336 5.629 1 95.88 4 GLU B N 1
ATOM 1385 C CA . GLU B 1 4 ? 12.094 -12.508 4.91 1 95.88 4 GLU B CA 1
ATOM 1386 C C . GLU B 1 4 ? 12.961 -13.727 5.199 1 95.88 4 GLU B C 1
ATOM 1388 O O . GLU B 1 4 ? 14.141 -13.586 5.531 1 95.88 4 GLU B O 1
ATOM 1393 N N . ILE B 1 5 ? 12.43 -14.852 5.191 1 97.62 5 ILE B N 1
ATOM 1394 C CA . ILE B 1 5 ? 13.164 -16.109 5.266 1 97.62 5 ILE B CA 1
ATOM 1395 C C . ILE B 1 5 ? 13 -16.875 3.957 1 97.62 5 ILE B C 1
ATOM 1397 O O . ILE B 1 5 ? 11.891 -17.297 3.611 1 97.62 5 ILE B O 1
ATOM 1401 N N . LEU B 1 6 ? 14.047 -17 3.215 1 97.06 6 LEU B N 1
ATOM 1402 C CA . LEU B 1 6 ? 14.062 -17.703 1.933 1 97.06 6 LEU B CA 1
ATOM 1403 C C . LEU B 1 6 ? 15 -18.891 1.977 1 97.06 6 LEU B C 1
ATOM 1405 O O . LEU B 1 6 ? 16.203 -18.734 2.217 1 97.06 6 LEU B O 1
ATOM 1409 N N . ASP B 1 7 ? 14.438 -20.062 1.793 1 95.5 7 ASP B N 1
ATOM 1410 C CA . ASP B 1 7 ? 15.234 -21.281 1.854 1 95.5 7 ASP B CA 1
ATOM 1411 C C . ASP B 1 7 ? 15.992 -21.375 3.178 1 95.5 7 ASP B C 1
ATOM 1413 O O . ASP B 1 7 ? 17.188 -21.703 3.195 1 95.5 7 ASP B O 1
ATOM 1417 N N . GLY B 1 8 ? 15.398 -20.953 4.164 1 95.19 8 GLY B N 1
ATOM 1418 C CA . GLY B 1 8 ? 15.945 -21.078 5.504 1 95.19 8 GLY B CA 1
ATOM 1419 C C . GLY B 1 8 ? 16.891 -19.953 5.863 1 95.19 8 GLY B C 1
ATOM 1420 O O . GLY B 1 8 ? 17.438 -19.922 6.977 1 95.19 8 GLY B O 1
ATOM 1421 N N . GLU B 1 9 ? 17.109 -19.031 4.973 1 95.75 9 GLU B N 1
ATOM 1422 C CA . GLU B 1 9 ? 18.047 -17.938 5.211 1 95.75 9 GLU B CA 1
ATOM 1423 C C . GLU B 1 9 ? 17.297 -16.625 5.48 1 95.75 9 GLU B C 1
ATOM 1425 O O . GLU B 1 9 ? 16.391 -16.266 4.734 1 95.75 9 GLU B O 1
ATOM 1430 N N . LEU B 1 10 ? 17.719 -15.938 6.5 1 95.81 10 LEU B N 1
ATOM 1431 C CA . LEU B 1 10 ? 17.109 -14.664 6.871 1 95.81 10 LEU B CA 1
ATOM 1432 C C . LEU B 1 10 ? 17.656 -13.531 6.008 1 95.81 10 LEU B C 1
ATOM 1434 O O . LEU B 1 10 ? 18.875 -13.398 5.848 1 95.81 10 LEU B O 1
ATOM 1438 N N . HIS B 1 11 ? 16.844 -12.773 5.398 1 94.06 11 HIS B N 1
ATOM 1439 C CA . HIS B 1 11 ? 17.172 -11.57 4.633 1 94.06 11 HIS B CA 1
ATOM 1440 C C . HIS B 1 11 ? 16.453 -10.352 5.195 1 94.06 11 HIS B C 1
ATOM 1442 O O . HIS B 1 11 ? 15.227 -10.352 5.32 1 94.06 11 HIS B O 1
ATOM 1448 N N . VAL B 1 12 ? 17.203 -9.305 5.512 1 91.12 12 VAL B N 1
ATOM 1449 C CA . VAL B 1 12 ? 16.625 -8.062 6.027 1 91.12 12 VAL B CA 1
ATOM 1450 C C . VAL B 1 12 ? 16.922 -6.922 5.059 1 91.12 12 VAL B C 1
ATOM 1452 O O . VAL B 1 12 ? 18.047 -6.754 4.605 1 91.12 12 VAL B O 1
ATOM 1455 N N . SER B 1 13 ? 15.945 -6.254 4.648 1 90.69 13 SER B N 1
ATOM 1456 C CA . SER B 1 13 ? 16.094 -5.129 3.73 1 90.69 13 SER B CA 1
ATOM 1457 C C . SER B 1 13 ? 15.672 -3.818 4.383 1 90.69 13 SER B C 1
ATOM 1459 O O . SER B 1 13 ? 14.703 -3.789 5.152 1 90.69 13 SER B O 1
ATOM 1461 N N . PRO B 1 14 ? 16.469 -2.773 4.062 1 89.44 14 PRO B N 1
ATOM 1462 C CA . PRO B 1 14 ? 15.992 -1.465 4.52 1 89.44 14 PRO B CA 1
ATOM 1463 C C . PRO B 1 14 ? 14.664 -1.061 3.877 1 89.44 14 PRO B C 1
ATOM 1465 O O . PRO B 1 14 ? 14.148 -1.772 3.01 1 89.44 14 PRO B O 1
ATOM 1468 N N . ARG B 1 15 ? 14.078 0.093 4.363 1 90.56 15 ARG B N 1
ATOM 1469 C CA . ARG B 1 15 ? 12.883 0.647 3.734 1 90.56 15 ARG B CA 1
ATOM 1470 C C . ARG B 1 15 ? 13.133 0.964 2.264 1 90.56 15 ARG B C 1
ATOM 1472 O O . ARG B 1 15 ? 14.234 1.367 1.89 1 90.56 15 ARG B O 1
ATOM 1479 N N . PRO B 1 16 ? 12.148 0.829 1.462 1 92.19 16 PRO B N 1
ATOM 1480 C CA . PRO B 1 16 ? 12.305 0.998 0.016 1 92.19 16 PRO B CA 1
ATOM 1481 C C . PRO B 1 16 ? 12.664 2.428 -0.376 1 92.19 16 PRO B C 1
ATOM 1483 O O . PRO B 1 16 ? 12.18 3.383 0.235 1 92.19 16 PRO B O 1
ATOM 1486 N N . ALA B 1 17 ? 13.484 2.482 -1.445 1 94.62 17 ALA B N 1
ATOM 1487 C CA . ALA B 1 17 ? 13.789 3.787 -2.027 1 94.62 17 ALA B CA 1
ATOM 1488 C C . ALA B 1 17 ? 12.531 4.441 -2.592 1 94.62 17 ALA B C 1
ATOM 1490 O O . ALA B 1 17 ? 11.531 3.768 -2.846 1 94.62 17 ALA B O 1
ATOM 1491 N N . ARG B 1 18 ? 12.625 5.734 -2.795 1 96.56 18 ARG B N 1
ATOM 1492 C CA . ARG B 1 18 ? 11.453 6.539 -3.145 1 96.56 18 ARG B CA 1
ATOM 1493 C C . ARG B 1 18 ? 10.852 6.078 -4.469 1 96.56 18 ARG B C 1
ATOM 1495 O O . ARG B 1 18 ? 9.641 5.906 -4.574 1 96.56 18 ARG B O 1
ATOM 1502 N N . PRO B 1 19 ? 11.672 5.762 -5.566 1 96.69 19 PRO B N 1
ATOM 1503 C CA . PRO B 1 19 ? 11.055 5.281 -6.805 1 96.69 19 PRO B CA 1
ATOM 1504 C C . PRO B 1 19 ? 10.297 3.969 -6.613 1 96.69 19 PRO B C 1
ATOM 1506 O O . PRO B 1 19 ? 9.234 3.773 -7.219 1 96.69 19 PRO B O 1
ATOM 1509 N N . HIS B 1 20 ? 10.828 3.092 -5.785 1 96.62 20 HIS B N 1
ATOM 1510 C CA . HIS B 1 20 ? 10.18 1.822 -5.484 1 96.62 20 HIS B CA 1
ATOM 1511 C C . HIS B 1 20 ? 8.836 2.039 -4.797 1 96.62 20 HIS B C 1
ATOM 1513 O O . HIS B 1 20 ? 7.816 1.499 -5.234 1 96.62 20 HIS B O 1
ATOM 1519 N N . ALA B 1 21 ? 8.844 2.848 -3.762 1 96.88 21 ALA B N 1
ATOM 1520 C CA . ALA B 1 21 ? 7.625 3.119 -3.008 1 96.88 21 ALA B CA 1
ATOM 1521 C C . ALA B 1 21 ? 6.586 3.818 -3.881 1 96.88 21 ALA B C 1
ATOM 1523 O O . ALA B 1 21 ? 5.391 3.545 -3.771 1 96.88 21 ALA B O 1
ATOM 1524 N N . ASN B 1 22 ? 7.082 4.73 -4.73 1 98 22 ASN B N 1
ATOM 1525 C CA . ASN B 1 22 ? 6.207 5.453 -5.648 1 98 22 ASN B CA 1
ATOM 1526 C C . ASN B 1 22 ? 5.465 4.504 -6.586 1 98 22 ASN B C 1
ATOM 1528 O O . ASN B 1 22 ? 4.238 4.551 -6.68 1 98 22 ASN B O 1
ATOM 1532 N N . VAL B 1 23 ? 6.16 3.611 -7.195 1 98.5 23 VAL B N 1
ATOM 1533 C CA . VAL B 1 23 ? 5.578 2.686 -8.164 1 98.5 23 VAL B CA 1
ATOM 1534 C C . VAL B 1 23 ? 4.688 1.678 -7.445 1 98.5 23 VAL B C 1
ATOM 1536 O O . VAL B 1 23 ? 3.621 1.312 -7.949 1 98.5 23 VAL B O 1
ATOM 1539 N N . ALA B 1 24 ? 5.102 1.219 -6.289 1 98.12 24 ALA B N 1
ATOM 1540 C CA . ALA B 1 24 ? 4.285 0.293 -5.508 1 98.12 24 ALA B CA 1
ATOM 1541 C C . ALA B 1 24 ? 2.926 0.906 -5.176 1 98.12 24 ALA B C 1
ATOM 1543 O O . ALA B 1 24 ? 1.891 0.251 -5.316 1 98.12 24 ALA B O 1
ATOM 1544 N N . SER B 1 25 ? 2.938 2.154 -4.734 1 98.62 25 SER B N 1
ATOM 1545 C CA . SER B 1 25 ? 1.701 2.846 -4.387 1 98.62 25 SER B CA 1
ATOM 1546 C C . SER B 1 25 ? 0.806 3.025 -5.609 1 98.62 25 SER B C 1
ATOM 1548 O O . SER B 1 25 ? -0.396 2.756 -5.551 1 98.62 25 SER B O 1
ATOM 1550 N N . ASN B 1 26 ? 1.418 3.453 -6.75 1 98.81 26 ASN B N 1
ATOM 1551 C CA . ASN B 1 26 ? 0.66 3.686 -7.977 1 98.81 26 ASN B CA 1
ATOM 1552 C C . ASN B 1 26 ? 0.036 2.396 -8.5 1 98.81 26 ASN B C 1
ATOM 1554 O O . ASN B 1 26 ? -1.168 2.344 -8.758 1 98.81 26 ASN B O 1
ATOM 1558 N N . LEU B 1 27 ? 0.893 1.383 -8.602 1 98.81 27 LEU B N 1
ATOM 1559 C CA . LEU B 1 27 ? 0.427 0.104 -9.125 1 98.81 27 LEU B CA 1
ATOM 1560 C C . LEU B 1 27 ? -0.604 -0.523 -8.195 1 98.81 27 LEU B C 1
ATOM 1562 O O . LEU B 1 27 ? -1.593 -1.1 -8.648 1 98.81 27 LEU B O 1
ATOM 1566 N N . GLY B 1 28 ? -0.374 -0.453 -6.883 1 98.69 28 GLY B N 1
ATOM 1567 C CA . GLY B 1 28 ? -1.351 -0.933 -5.918 1 98.69 28 GLY B CA 1
ATOM 1568 C C . GLY B 1 28 ? -2.734 -0.349 -6.129 1 98.69 28 GLY B C 1
ATOM 1569 O O . GLY B 1 28 ? -3.727 -1.082 -6.156 1 98.69 28 GLY B O 1
ATOM 1570 N N . GLY B 1 29 ? -2.799 0.982 -6.305 1 98.62 29 GLY B N 1
ATOM 1571 C CA . GLY B 1 29 ? -4.074 1.625 -6.574 1 98.62 29 GLY B CA 1
ATOM 1572 C C . GLY B 1 29 ? -4.699 1.185 -7.887 1 98.62 29 GLY B C 1
ATOM 1573 O O . GLY B 1 29 ? -5.891 0.875 -7.941 1 98.62 29 GLY B O 1
ATOM 1574 N N . LEU B 1 30 ? -3.895 1.084 -8.93 1 98.56 30 LEU B N 1
ATOM 1575 C CA . LEU B 1 30 ? -4.363 0.82 -10.281 1 98.56 30 LEU B CA 1
ATOM 1576 C C . LEU B 1 30 ? -4.914 -0.597 -10.406 1 98.56 30 LEU B C 1
ATOM 1578 O O . LEU B 1 30 ? -5.785 -0.861 -11.234 1 98.56 30 LEU B O 1
ATOM 1582 N N . ILE B 1 31 ? -4.441 -1.524 -9.523 1 98.75 31 ILE B N 1
ATOM 1583 C CA . ILE B 1 31 ? -4.887 -2.912 -9.594 1 98.75 31 ILE B CA 1
ATOM 1584 C C . ILE B 1 31 ? -5.996 -3.146 -8.57 1 98.75 31 ILE B C 1
ATOM 1586 O O . ILE B 1 31 ? -7.004 -3.791 -8.875 1 98.75 31 ILE B O 1
ATOM 1590 N N . THR B 1 32 ? -5.875 -2.596 -7.379 1 98.75 32 THR B N 1
ATOM 1591 C CA . THR B 1 32 ? -6.812 -2.834 -6.285 1 98.75 32 THR B CA 1
ATOM 1592 C C . THR B 1 32 ? -8.203 -2.322 -6.645 1 98.75 32 THR B C 1
ATOM 1594 O O . THR B 1 32 ? -9.195 -3.029 -6.465 1 98.75 32 THR B O 1
ATOM 1597 N N . VAL B 1 33 ? -8.336 -1.157 -7.191 1 98.5 33 VAL B N 1
ATOM 1598 C CA . VAL B 1 33 ? -9.625 -0.491 -7.375 1 98.5 33 VAL B CA 1
ATOM 1599 C C . VAL B 1 33 ? -10.469 -1.27 -8.383 1 98.5 33 VAL B C 1
ATOM 1601 O O . VAL B 1 33 ? -11.594 -1.662 -8.078 1 98.5 33 VAL B O 1
ATOM 1604 N N . PRO B 1 34 ? -9.914 -1.67 -9.531 1 98.44 34 PRO B N 1
ATOM 1605 C CA . PRO B 1 34 ? -10.773 -2.371 -10.484 1 98.44 34 PRO B CA 1
ATOM 1606 C C . PRO B 1 34 ? -10.922 -3.855 -10.164 1 98.44 34 PRO B C 1
ATOM 1608 O O . PRO B 1 34 ? -11.969 -4.449 -10.438 1 98.44 34 PRO B O 1
ATOM 1611 N N . PHE B 1 35 ? -9.938 -4.465 -9.531 1 98.75 35 PHE B N 1
ATOM 1612 C CA . PHE B 1 35 ? -9.953 -5.922 -9.5 1 98.75 35 PHE B CA 1
ATOM 1613 C C . PHE B 1 35 ? -10.32 -6.43 -8.117 1 98.75 35 PHE B C 1
ATOM 1615 O O . PHE B 1 35 ? -10.734 -7.582 -7.961 1 98.75 35 PHE B O 1
ATOM 1622 N N . LYS B 1 36 ? -10.102 -5.648 -7.133 1 98.75 36 LYS B N 1
ATOM 1623 C CA . LYS B 1 36 ? -10.586 -6.02 -5.805 1 98.75 36 LYS B CA 1
ATOM 1624 C C . LYS B 1 36 ? -11.93 -5.352 -5.504 1 98.75 36 LYS B C 1
ATOM 1626 O O . LYS B 1 36 ? -12.898 -6.031 -5.16 1 98.75 36 LYS B O 1
ATOM 1631 N N . LEU B 1 37 ? -11.992 -4.043 -5.766 1 98.31 37 LEU B N 1
ATOM 1632 C CA . LEU B 1 37 ? -13.156 -3.266 -5.355 1 98.31 37 LEU B CA 1
ATOM 1633 C C . LEU B 1 37 ? -14.203 -3.227 -6.469 1 98.31 37 LEU B C 1
ATOM 1635 O O . LEU B 1 37 ? -15.336 -2.797 -6.242 1 98.31 37 LEU B O 1
ATOM 1639 N N . GLY B 1 38 ? -13.812 -3.58 -7.691 1 97.81 38 GLY B N 1
ATOM 1640 C CA . GLY B 1 38 ? -14.742 -3.711 -8.805 1 97.81 38 GLY B CA 1
ATOM 1641 C C . GLY B 1 38 ? -15.094 -2.383 -9.445 1 97.81 38 GLY B C 1
ATOM 1642 O O . GLY B 1 38 ? -15.992 -2.314 -10.289 1 97.81 38 GLY B O 1
ATOM 1643 N N . ARG B 1 39 ? -14.438 -1.321 -9.008 1 95.94 39 ARG B N 1
ATOM 1644 C CA . ARG B 1 39 ? -14.656 -0.015 -9.617 1 95.94 39 ARG B CA 1
ATOM 1645 C C . ARG B 1 39 ? -13.852 0.125 -10.906 1 95.94 39 ARG B C 1
ATOM 1647 O O . ARG B 1 39 ? -12.617 0.193 -10.867 1 95.94 39 ARG B O 1
ATOM 1654 N N . GLY B 1 40 ? -14.555 0.161 -12.07 1 95.19 40 GLY B N 1
ATOM 1655 C CA . GLY B 1 40 ? -13.883 0.259 -13.352 1 95.19 40 GLY B CA 1
ATOM 1656 C C . GLY B 1 40 ? -13.289 -1.06 -13.82 1 95.19 40 GLY B C 1
ATOM 1657 O O . GLY B 1 40 ? -12.484 -1.09 -14.742 1 95.19 40 GLY B O 1
ATOM 1658 N N . GLY B 1 41 ? -13.602 -2.135 -13.188 1 97.38 41 GLY B N 1
ATOM 1659 C CA . GLY B 1 41 ? -13.102 -3.459 -13.523 1 97.38 41 GLY B CA 1
ATOM 1660 C C . GLY B 1 41 ? -13.977 -4.578 -12.992 1 97.38 41 GLY B C 1
ATOM 1661 O O . GLY B 1 41 ? -15.016 -4.324 -12.383 1 97.38 41 GLY B O 1
ATOM 1662 N N . PRO B 1 42 ? -13.633 -5.801 -13.148 1 98.12 42 PRO B N 1
ATOM 1663 C CA . PRO B 1 42 ? -14.5 -6.957 -12.891 1 98.12 42 PRO B CA 1
ATOM 1664 C C . PRO B 1 42 ? -14.586 -7.312 -11.406 1 98.12 42 PRO B C 1
ATOM 1666 O O . PRO B 1 42 ? -15.469 -8.078 -11.008 1 98.12 42 PRO B O 1
ATOM 1669 N N . GLY B 1 43 ? -13.734 -6.816 -10.57 1 98.38 43 GLY B N 1
ATOM 1670 C CA . GLY B 1 43 ? -13.664 -7.344 -9.219 1 98.38 43 GLY B CA 1
ATOM 1671 C C . GLY B 1 43 ? -13.227 -8.797 -9.164 1 98.38 43 GLY B C 1
ATOM 1672 O O . GLY B 1 43 ? -12.523 -9.266 -10.062 1 98.38 43 GLY B O 1
ATOM 1673 N N . GLY B 1 44 ? -13.438 -9.391 -8.023 1 98.19 44 GLY B N 1
ATOM 1674 C CA . GLY B 1 44 ? -13.266 -10.836 -7.934 1 98.19 44 GLY B CA 1
ATOM 1675 C C . GLY B 1 44 ? -11.906 -11.242 -7.391 1 98.19 44 GLY B C 1
ATOM 1676 O O . GLY B 1 44 ? -11.578 -12.43 -7.359 1 98.19 44 GLY B O 1
ATOM 1677 N N . TRP B 1 45 ? -11.133 -10.281 -6.98 1 98.75 45 TRP B N 1
ATOM 1678 C CA . TRP B 1 45 ? -9.812 -10.578 -6.449 1 98.75 45 TRP B CA 1
ATOM 1679 C C . TRP B 1 45 ? -9.664 -10.047 -5.023 1 98.75 45 TRP B C 1
ATOM 1681 O O . TRP B 1 45 ? -10.344 -9.094 -4.641 1 98.75 45 TRP B O 1
ATOM 1691 N N . VAL B 1 46 ? -8.922 -10.719 -4.234 1 98.75 46 VAL B N 1
ATOM 1692 C CA . VAL B 1 46 ? -8.273 -10.133 -3.066 1 98.75 46 VAL B CA 1
ATOM 1693 C C . VAL B 1 46 ? -6.895 -9.609 -3.453 1 98.75 46 VAL B C 1
ATOM 1695 O O . VAL B 1 46 ? -6.066 -10.352 -3.984 1 98.75 46 VAL B O 1
ATOM 1698 N N . ILE B 1 47 ? -6.66 -8.336 -3.32 1 98.81 47 ILE B N 1
ATOM 1699 C CA . ILE B 1 47 ? -5.375 -7.723 -3.637 1 98.81 47 ILE B CA 1
ATOM 1700 C C . ILE B 1 47 ? -4.82 -7.016 -2.402 1 98.81 47 ILE B C 1
ATOM 1702 O O . ILE B 1 47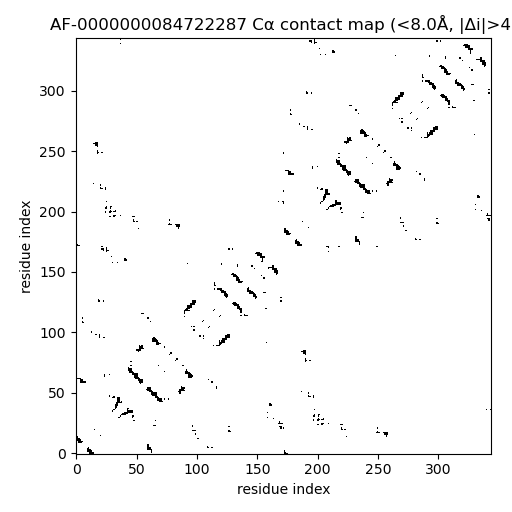 ? -5.523 -6.227 -1.767 1 98.81 47 ILE B O 1
ATOM 1706 N N . LEU B 1 48 ? -3.621 -7.332 -2.029 1 98.62 48 LEU B N 1
ATOM 1707 C CA . LEU B 1 48 ? -3.01 -6.742 -0.841 1 98.62 48 LEU B CA 1
ATOM 1708 C C . LEU B 1 48 ? -1.646 -6.148 -1.17 1 98.62 48 LEU B C 1
ATOM 1710 O O . LEU B 1 48 ? -0.906 -6.695 -1.992 1 98.62 48 LEU B O 1
ATOM 1714 N N . VAL B 1 49 ? -1.365 -5.051 -0.527 1 98.06 49 VAL B N 1
ATOM 1715 C CA . VAL B 1 49 ? -0.039 -4.441 -0.556 1 98.06 49 VAL B CA 1
ATOM 1716 C C . VAL B 1 49 ? 0.825 -5.031 0.556 1 98.06 49 VAL B C 1
ATOM 1718 O O . VAL B 1 49 ? 0.432 -5.027 1.726 1 98.06 49 VAL B O 1
ATOM 1721 N N . GLU B 1 50 ? 1.906 -5.582 0.236 1 97.19 50 GLU B N 1
ATOM 1722 C CA . GLU B 1 50 ? 2.953 -6.098 1.112 1 97.19 50 GLU B CA 1
ATOM 1723 C C . GLU B 1 50 ? 2.391 -7.109 2.107 1 97.19 50 GLU B C 1
ATOM 1725 O O . GLU B 1 50 ? 2.627 -7 3.312 1 97.19 50 GLU B O 1
ATOM 1730 N N . PRO B 1 51 ? 1.658 -8.109 1.627 1 97.81 51 PRO B N 1
ATOM 1731 C CA . PRO B 1 51 ? 1.249 -9.164 2.562 1 97.81 51 PRO B CA 1
ATOM 1732 C C . PRO B 1 51 ? 2.41 -10.055 2.988 1 97.81 51 PRO B C 1
ATOM 1734 O O . PRO B 1 51 ? 3.373 -10.227 2.236 1 97.81 51 PRO B O 1
ATOM 1737 N N . GLU B 1 52 ? 2.271 -10.602 4.168 1 97.44 52 GLU B N 1
ATOM 1738 C CA . GLU B 1 52 ? 3.221 -11.633 4.578 1 97.44 52 GLU B CA 1
ATOM 1739 C C . GLU B 1 52 ? 2.725 -13.023 4.191 1 97.44 52 GLU B C 1
ATOM 1741 O O . GLU B 1 52 ? 1.581 -13.383 4.473 1 97.44 52 GLU B O 1
ATOM 1746 N N . LEU B 1 53 ? 3.59 -13.758 3.535 1 98.38 53 LEU B N 1
ATOM 1747 C CA . LEU B 1 53 ? 3.277 -15.109 3.086 1 98.38 53 LEU B CA 1
ATOM 1748 C C . LEU B 1 53 ? 4.129 -16.141 3.826 1 98.38 53 LEU B C 1
ATOM 1750 O O . LEU B 1 53 ? 5.328 -15.93 4.02 1 98.38 53 LEU B O 1
ATOM 1754 N N . HIS B 1 54 ? 3.609 -17.156 4.324 1 98.44 54 HIS B N 1
ATOM 1755 C CA . HIS B 1 54 ? 4.289 -18.344 4.805 1 98.44 54 HIS B CA 1
ATOM 1756 C C . HIS B 1 54 ? 4.004 -19.547 3.902 1 98.44 54 HIS B C 1
ATOM 1758 O O . HIS B 1 54 ? 2.955 -20.188 4.02 1 98.44 54 HIS B O 1
ATOM 1764 N N . LEU B 1 55 ? 4.98 -19.875 3.047 1 98.44 55 LEU B N 1
ATOM 1765 C CA . LEU B 1 55 ? 4.703 -20.844 1.989 1 98.44 55 LEU B CA 1
ATOM 1766 C C . LEU B 1 55 ? 5.5 -22.125 2.207 1 98.44 55 LEU B C 1
ATOM 1768 O O . LEU B 1 55 ? 6.711 -22.078 2.436 1 98.44 55 LEU B O 1
ATOM 1772 N N . GLY B 1 56 ? 4.836 -23.219 2.102 1 96 56 GLY B N 1
ATOM 1773 C CA . GLY B 1 56 ? 5.469 -24.531 2.197 1 96 56 GLY B CA 1
ATOM 1774 C C . GLY B 1 56 ? 5.469 -25.094 3.607 1 96 56 GLY B C 1
ATOM 1775 O O . GLY B 1 56 ? 5.102 -24.391 4.559 1 96 56 GLY B O 1
ATOM 1776 N N . PRO B 1 57 ? 5.84 -26.344 3.906 1 91.81 57 PRO B N 1
ATOM 1777 C CA . PRO B 1 57 ? 5.832 -27.016 5.211 1 91.81 57 PRO B CA 1
ATOM 1778 C C . PRO B 1 57 ? 6.891 -26.469 6.164 1 91.81 57 PRO B C 1
ATOM 1780 O O . PRO B 1 57 ? 6.695 -26.469 7.379 1 91.81 57 PRO B O 1
ATOM 1783 N N . ARG B 1 58 ? 8.055 -26.25 5.867 1 91.69 58 ARG B N 1
ATOM 1784 C CA . ARG B 1 58 ? 9.062 -25.406 6.512 1 91.69 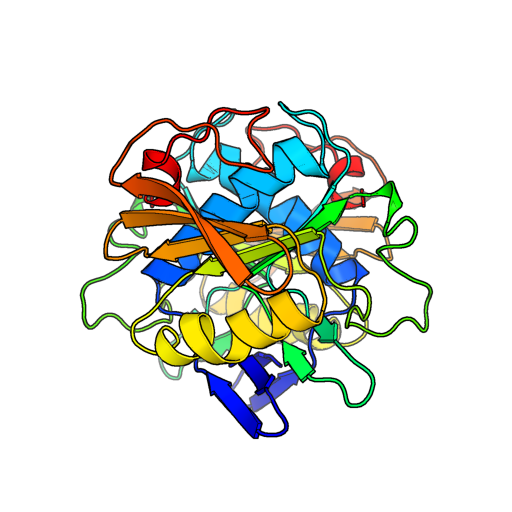58 ARG B CA 1
ATOM 1785 C C . ARG B 1 58 ? 9.078 -24 5.895 1 91.69 58 ARG B C 1
ATOM 1787 O O . ARG B 1 58 ? 9.938 -23.703 5.062 1 91.69 58 ARG B O 1
ATOM 1794 N N . PRO B 1 59 ? 8.203 -23.297 6.422 1 93.44 59 PRO B N 1
ATOM 1795 C CA . PRO B 1 59 ? 7.723 -22.234 5.539 1 93.44 59 PRO B CA 1
ATOM 1796 C C . PRO B 1 59 ? 8.789 -21.172 5.258 1 93.44 59 PRO B C 1
ATOM 1798 O O . PRO B 1 59 ? 9.477 -20.719 6.18 1 93.44 59 PRO B O 1
ATOM 1801 N N . ASP B 1 60 ? 8.992 -20.953 4 1 97.75 60 ASP B N 1
ATOM 1802 C CA . ASP B 1 60 ? 9.578 -19.703 3.557 1 97.75 60 ASP B CA 1
ATOM 1803 C C . ASP B 1 60 ? 8.672 -18.516 3.914 1 97.75 60 ASP B C 1
ATOM 1805 O O . ASP B 1 60 ? 7.449 -18.609 3.789 1 97.75 60 ASP B O 1
ATOM 1809 N N . LYS B 1 61 ? 9.203 -17.5 4.43 1 98 61 LYS B N 1
ATOM 1810 C CA . LYS B 1 61 ? 8.477 -16.281 4.762 1 98 61 LYS B CA 1
ATOM 1811 C C . LYS B 1 61 ? 8.828 -15.148 3.795 1 98 61 LYS B C 1
ATOM 1813 O O . LYS B 1 61 ? 9.977 -14.719 3.725 1 98 61 LYS B O 1
ATOM 1818 N N . LEU B 1 62 ? 7.859 -14.773 2.99 1 97.69 62 LEU B N 1
ATOM 1819 C CA . LEU B 1 62 ? 8.055 -13.773 1.945 1 97.69 62 LEU B CA 1
ATOM 1820 C C . LEU B 1 62 ? 7.125 -12.586 2.148 1 97.69 62 LEU B C 1
ATOM 1822 O O . LEU B 1 62 ? 6.055 -12.719 2.744 1 97.69 62 LEU B O 1
ATOM 1826 N N . VAL B 1 63 ? 7.516 -11.438 1.661 1 97.19 63 VAL B N 1
ATOM 1827 C CA . VAL B 1 63 ? 6.695 -10.234 1.618 1 97.19 63 VAL B CA 1
ATOM 1828 C C . VAL B 1 63 ? 6.766 -9.617 0.225 1 97.19 63 VAL B C 1
ATOM 1830 O O . VAL B 1 63 ? 7.555 -8.695 -0.014 1 97.19 63 VAL B O 1
ATOM 1833 N N . PRO B 1 64 ? 5.953 -10.133 -0.738 1 98.12 64 PRO B N 1
ATOM 1834 C CA . PRO B 1 64 ? 5.902 -9.461 -2.037 1 98.12 64 PRO B CA 1
ATOM 1835 C C . PRO B 1 64 ? 5.402 -8.023 -1.938 1 98.12 64 PRO B C 1
ATOM 1837 O O . PRO B 1 64 ? 4.715 -7.668 -0.976 1 98.12 64 PRO B O 1
ATOM 1840 N N . ASP B 1 65 ? 5.703 -7.223 -2.912 1 97.75 65 ASP B N 1
ATOM 1841 C CA . ASP B 1 65 ? 5.195 -5.855 -2.916 1 97.75 65 ASP B CA 1
ATOM 1842 C C . ASP B 1 65 ? 3.68 -5.832 -3.102 1 97.75 65 ASP B C 1
ATOM 1844 O O . ASP B 1 65 ? 2.988 -5.004 -2.506 1 97.75 65 ASP B O 1
ATOM 1848 N N . LEU B 1 66 ? 3.199 -6.609 -4.004 1 98.81 66 LEU B N 1
ATOM 1849 C CA . LEU B 1 66 ? 1.77 -6.863 -4.152 1 98.81 66 LEU B CA 1
ATOM 1850 C C . LEU B 1 66 ? 1.497 -8.352 -4.32 1 98.81 66 LEU B C 1
ATOM 1852 O O . LEU B 1 66 ? 2.328 -9.078 -4.867 1 98.81 66 LEU B O 1
ATOM 1856 N N . ALA B 1 67 ? 0.366 -8.781 -3.877 1 98.94 67 ALA B N 1
ATOM 1857 C CA . ALA B 1 67 ? -0.112 -10.133 -4.129 1 98.94 67 ALA B CA 1
ATOM 1858 C C . ALA B 1 67 ? -1.625 -10.156 -4.332 1 98.94 67 ALA B C 1
ATOM 1860 O O . ALA B 1 67 ? -2.334 -9.273 -3.838 1 98.94 67 ALA B O 1
ATOM 1861 N N . GLY B 1 68 ? -2.084 -11.109 -5.059 1 98.88 68 GLY B N 1
ATOM 1862 C CA . GLY B 1 68 ? -3.506 -11.242 -5.328 1 98.88 68 GLY B CA 1
ATOM 1863 C C . GLY B 1 68 ? -3.973 -12.688 -5.367 1 98.88 68 GLY B C 1
ATOM 1864 O O . GLY B 1 68 ? -3.232 -13.57 -5.801 1 98.88 68 GLY B O 1
ATOM 1865 N N . TRP B 1 69 ? -5.098 -12.938 -4.867 1 98.88 69 TRP B N 1
ATOM 1866 C CA . TRP B 1 69 ? -5.82 -14.203 -4.938 1 98.88 69 TRP B CA 1
ATOM 1867 C C . TRP B 1 69 ? -7.164 -14.023 -5.633 1 98.88 69 TRP B C 1
ATOM 1869 O O . TRP B 1 69 ? -7.852 -13.023 -5.422 1 98.88 69 TRP B O 1
ATOM 1879 N N . ARG B 1 70 ? -7.492 -14.953 -6.496 1 98.75 70 ARG B N 1
ATOM 1880 C CA . ARG B 1 70 ? -8.914 -15.008 -6.828 1 98.75 70 ARG B CA 1
ATOM 1881 C C . ARG B 1 70 ? -9.766 -15.148 -5.57 1 98.75 70 ARG B C 1
ATOM 1883 O O . ARG B 1 70 ? -9.477 -15.984 -4.711 1 98.75 70 ARG B O 1
ATOM 1890 N N . ARG B 1 71 ? -10.75 -14.359 -5.445 1 98.19 71 ARG B N 1
ATOM 1891 C CA . ARG B 1 71 ? -11.555 -14.305 -4.23 1 98.19 71 ARG B CA 1
ATOM 1892 C C . ARG B 1 71 ? -12.102 -15.688 -3.875 1 98.19 71 ARG B C 1
ATOM 1894 O O . ARG B 1 71 ? -12.195 -16.031 -2.697 1 98.19 71 ARG B O 1
ATOM 1901 N N . GLU B 1 72 ? -12.477 -16.5 -4.82 1 98.06 72 GLU B N 1
ATOM 1902 C CA . GLU B 1 72 ? -13.031 -17.828 -4.586 1 98.06 72 GLU B CA 1
ATOM 1903 C C . GLU B 1 72 ? -12.008 -18.734 -3.906 1 98.06 72 GLU B C 1
ATOM 1905 O O . GLU B 1 72 ? -12.383 -19.703 -3.227 1 98.06 72 GLU B O 1
ATOM 1910 N N . ARG B 1 73 ? -10.664 -18.5 -4.051 1 98.19 73 ARG B N 1
ATOM 1911 C CA . ARG B 1 73 ? -9.617 -19.312 -3.43 1 98.19 73 ARG B CA 1
ATOM 1912 C C . ARG B 1 73 ? -9.352 -18.859 -1.999 1 98.19 73 ARG B C 1
ATOM 1914 O O . ARG B 1 73 ? -8.719 -19.578 -1.223 1 98.19 73 ARG B O 1
ATOM 1921 N N . LEU B 1 74 ? -9.758 -17.688 -1.709 1 97.5 74 LEU B N 1
ATOM 1922 C CA . LEU B 1 74 ? -9.523 -17.094 -0.394 1 97.5 74 LEU B CA 1
ATOM 1923 C C . LEU B 1 74 ? -10.781 -16.406 0.119 1 97.5 74 LEU B C 1
ATOM 1925 O O . LEU B 1 74 ? -10.773 -15.195 0.387 1 97.5 74 LEU B O 1
ATOM 1929 N N . PRO B 1 75 ? -11.859 -17.156 0.271 1 94 75 PRO B N 1
ATOM 1930 C CA . PRO B 1 75 ? -13.148 -16.562 0.639 1 94 75 PRO B CA 1
ATOM 1931 C C . PRO B 1 75 ? -13.109 -15.883 2.008 1 94 75 PRO B C 1
ATOM 1933 O O . PRO B 1 75 ? -13.867 -14.945 2.254 1 94 75 PRO B O 1
ATOM 1936 N N . ASP B 1 76 ? -12.227 -16.375 2.963 1 94.31 76 ASP B N 1
ATOM 1937 C CA . ASP B 1 76 ? -12.102 -15.766 4.285 1 94.31 76 ASP B CA 1
ATOM 1938 C C . ASP B 1 76 ? -10.758 -15.055 4.438 1 94.31 76 ASP B C 1
ATOM 1940 O O . ASP B 1 76 ? -9.953 -15.406 5.301 1 94.31 76 ASP B O 1
ATOM 1944 N N . ALA B 1 77 ? -10.586 -14.008 3.65 1 96.56 77 ALA B N 1
ATOM 1945 C CA . ALA B 1 77 ? -9.297 -13.328 3.541 1 96.56 77 ALA B CA 1
ATOM 1946 C C . ALA B 1 77 ? -8.914 -12.656 4.855 1 96.56 77 ALA B C 1
ATOM 1948 O O . ALA B 1 77 ? -7.734 -12.523 5.176 1 96.56 77 ALA B O 1
ATOM 1949 N N . LEU B 1 78 ? -9.82 -12.211 5.707 1 96.06 78 LEU B N 1
ATOM 1950 C CA . LEU B 1 78 ? -9.531 -11.5 6.945 1 96.06 78 LEU B CA 1
ATOM 1951 C C . LEU B 1 78 ? -9.281 -12.477 8.094 1 96.06 78 LEU B C 1
ATOM 1953 O O . LEU B 1 78 ? -8.594 -12.141 9.062 1 96.06 78 LEU B O 1
ATOM 1957 N N . GLY B 1 79 ? -9.836 -13.695 7.898 1 92.88 79 GLY B N 1
ATOM 1958 C CA . GLY B 1 79 ? -9.703 -14.68 8.953 1 92.88 79 GLY B CA 1
ATOM 1959 C C . GLY B 1 79 ? -10.477 -14.32 10.211 1 92.88 79 GLY B C 1
ATOM 1960 O O . GLY B 1 79 ? -11.164 -13.297 10.242 1 92.88 79 GLY B O 1
ATOM 1961 N N . GLY B 1 80 ? -10.477 -15.141 11.242 1 89.25 80 GLY B N 1
ATOM 1962 C CA . GLY B 1 80 ? -11.109 -14.898 12.523 1 89.25 80 GLY B CA 1
ATOM 1963 C C . GLY B 1 80 ? -10.227 -14.125 13.484 1 89.25 80 GLY B C 1
ATOM 1964 O O . GLY B 1 80 ? -9.164 -13.625 13.102 1 89.25 80 GLY B O 1
ATOM 1965 N N . ASP B 1 81 ? -10.633 -13.953 14.68 1 85.06 81 ASP B N 1
ATOM 1966 C CA . ASP B 1 81 ? -9.938 -13.195 15.719 1 85.06 81 ASP B CA 1
ATOM 1967 C C . ASP B 1 81 ? -8.555 -13.773 15.992 1 85.06 81 ASP B C 1
ATOM 1969 O O . ASP B 1 81 ? -7.629 -13.039 16.359 1 85.06 81 ASP B O 1
ATOM 1973 N N . ASP B 1 82 ? -8.383 -15 15.711 1 90.06 82 ASP B N 1
ATOM 1974 C CA . ASP B 1 82 ? -7.133 -15.68 16.031 1 90.06 82 ASP B CA 1
ATOM 1975 C C . ASP B 1 82 ? -6.297 -15.922 14.781 1 90.06 82 ASP B C 1
ATOM 1977 O O . ASP B 1 82 ? -5.289 -16.625 14.828 1 90.06 82 ASP B O 1
ATOM 1981 N N . ALA B 1 83 ? -6.762 -15.375 13.711 1 92.88 83 ALA B N 1
ATOM 1982 C CA . ALA B 1 83 ? -6.027 -15.586 12.469 1 92.88 83 ALA B CA 1
ATOM 1983 C C . ALA B 1 83 ? -4.645 -14.938 12.531 1 92.88 83 ALA B C 1
ATOM 1985 O O . ALA B 1 83 ? -4.5 -13.828 13.047 1 92.88 83 ALA B O 1
ATOM 1986 N N . PRO B 1 84 ? -3.684 -15.656 12.055 1 94.88 84 PRO B N 1
ATOM 1987 C CA . PRO B 1 84 ? -2.381 -15 11.953 1 94.88 84 PRO B CA 1
ATOM 1988 C C . PRO B 1 84 ? -2.377 -13.844 10.945 1 94.88 84 PRO B C 1
ATOM 1990 O O . PRO B 1 84 ? -3.277 -13.75 10.109 1 94.88 84 PRO B O 1
ATOM 1993 N N . ALA B 1 85 ? -1.358 -13.008 11.039 1 95.25 85 ALA B N 1
ATOM 1994 C CA . ALA B 1 85 ? -1.213 -11.891 10.117 1 95.25 85 ALA B CA 1
ATOM 1995 C C . ALA B 1 85 ? -0.82 -12.367 8.727 1 95.25 85 ALA B C 1
ATOM 1997 O O . ALA B 1 85 ? -1.171 -11.742 7.723 1 95.25 85 ALA B O 1
ATOM 1998 N N . HIS B 1 86 ? -0.133 -13.547 8.641 1 97.25 86 HIS B N 1
ATOM 1999 C CA . HIS B 1 86 ? 0.403 -14.055 7.383 1 97.25 86 HIS B CA 1
ATOM 2000 C C . HIS B 1 86 ? -0.62 -14.922 6.66 1 97.25 86 HIS B C 1
ATOM 2002 O O . HIS B 1 86 ? -1.621 -15.336 7.254 1 97.25 86 HIS B O 1
ATOM 2008 N N . TYR B 1 87 ? -0.42 -15.094 5.422 1 98 87 TYR B N 1
ATOM 2009 C CA . TYR B 1 87 ? -1.191 -16.016 4.594 1 98 87 TYR B CA 1
ATOM 2010 C C . TYR B 1 87 ? -0.37 -17.25 4.234 1 98 87 TYR B C 1
ATOM 2012 O O . TYR B 1 87 ? 0.81 -17.125 3.893 1 98 87 TYR B O 1
ATOM 2020 N N . ASP B 1 88 ? -0.977 -18.391 4.281 1 97.5 88 ASP B N 1
ATOM 2021 C CA . ASP B 1 88 ? -0.257 -19.625 3.967 1 97.5 88 ASP B CA 1
ATOM 2022 C C . ASP B 1 88 ? -0.676 -20.172 2.604 1 97.5 88 ASP B C 1
ATOM 2024 O O . ASP B 1 88 ? -0.026 -21.078 2.062 1 97.5 88 ASP B O 1
ATOM 2028 N N . LEU B 1 89 ? -1.826 -19.625 2.105 1 97.94 89 LEU B N 1
ATOM 2029 C CA . LEU B 1 89 ? -2.234 -19.969 0.749 1 97.94 89 LEU B CA 1
ATOM 2030 C C . LEU B 1 89 ? -1.448 -19.172 -0.281 1 97.94 89 LEU B C 1
ATOM 2032 O O . LEU B 1 89 ? -1.453 -17.938 -0.248 1 97.94 89 LEU B O 1
ATOM 2036 N N . ALA B 1 90 ? -0.74 -19.859 -1.185 1 98.62 90 ALA B N 1
ATOM 2037 C CA . ALA B 1 90 ? 0.017 -19.172 -2.229 1 98.62 90 ALA B CA 1
ATOM 2038 C C . ALA B 1 90 ? -0.892 -18.281 -3.068 1 98.62 90 ALA B C 1
ATOM 2040 O O . ALA B 1 90 ? -2.002 -18.672 -3.432 1 98.62 90 ALA B O 1
ATOM 2041 N N . PRO B 1 91 ? -0.477 -17.109 -3.377 1 98.88 91 PRO B N 1
ATOM 2042 C CA . PRO B 1 91 ? -1.282 -16.234 -4.23 1 98.88 91 PRO B CA 1
ATOM 2043 C C . PRO B 1 91 ? -1.371 -16.734 -5.672 1 98.88 91 PRO B C 1
ATOM 2045 O O . PRO B 1 91 ? -0.589 -17.594 -6.078 1 98.88 91 PRO B O 1
ATOM 2048 N N . ASP B 1 92 ? -2.383 -16.172 -6.367 1 98.88 92 ASP B N 1
ATOM 2049 C CA . ASP B 1 92 ? -2.496 -16.438 -7.801 1 98.88 92 ASP B CA 1
ATOM 2050 C C . ASP B 1 92 ? -1.575 -15.516 -8.602 1 98.88 92 ASP B C 1
ATOM 2052 O O . ASP B 1 92 ? -1.189 -15.836 -9.727 1 98.88 92 ASP B O 1
ATOM 2056 N N . TRP B 1 93 ? -1.263 -14.375 -8.008 1 98.94 93 TRP B N 1
ATOM 2057 C CA . TRP B 1 93 ? -0.436 -13.344 -8.641 1 98.94 93 TRP B CA 1
ATOM 2058 C C . TRP B 1 93 ? 0.448 -12.648 -7.609 1 98.94 93 TRP B C 1
ATOM 2060 O O . TRP B 1 93 ? -0.003 -12.344 -6.504 1 98.94 93 TRP B O 1
ATOM 2070 N N . VAL B 1 94 ? 1.753 -12.445 -7.965 1 98.94 94 VAL B N 1
ATOM 2071 C CA . VAL B 1 94 ? 2.641 -11.609 -7.156 1 98.94 94 VAL B CA 1
ATOM 2072 C C . VAL B 1 94 ? 3.312 -10.562 -8.047 1 98.94 94 VAL B C 1
ATOM 2074 O O . VAL B 1 94 ? 3.514 -10.789 -9.242 1 98.94 94 VAL B O 1
ATOM 2077 N N . CYS B 1 95 ? 3.59 -9.469 -7.469 1 98.94 95 CYS B N 1
ATOM 2078 C CA . CYS B 1 95 ? 4.371 -8.422 -8.109 1 98.94 95 CYS B CA 1
ATOM 2079 C C . CYS B 1 95 ? 5.57 -8.031 -7.254 1 98.94 95 CYS B C 1
ATOM 2081 O O . CYS B 1 95 ? 5.422 -7.762 -6.062 1 98.94 95 CYS B O 1
ATOM 2083 N N . GLU B 1 96 ? 6.746 -8.07 -7.824 1 98.69 96 GLU B N 1
ATOM 2084 C CA . GLU B 1 96 ? 7.973 -7.562 -7.219 1 98.69 96 GLU B CA 1
ATOM 2085 C C . GLU B 1 96 ? 8.438 -6.281 -7.902 1 98.69 96 GLU B C 1
ATOM 2087 O O . GLU B 1 96 ? 8.586 -6.242 -9.125 1 98.69 96 GLU B O 1
ATOM 2092 N N . ILE B 1 97 ? 8.547 -5.25 -7.176 1 98.25 97 ILE B N 1
ATOM 2093 C CA . ILE B 1 97 ? 9.164 -4.02 -7.664 1 98.25 97 ILE B CA 1
ATOM 2094 C C . ILE B 1 97 ? 10.672 -4.074 -7.43 1 98.25 97 ILE B C 1
ATOM 2096 O O . ILE B 1 97 ? 11.125 -4.164 -6.285 1 98.25 97 ILE B O 1
ATOM 2100 N N . LEU B 1 98 ? 11.383 -4.027 -8.438 1 96.69 98 LEU B N 1
ATOM 2101 C CA . LEU B 1 98 ? 12.82 -4.301 -8.406 1 96.69 98 LEU B CA 1
ATOM 2102 C C . LEU B 1 98 ? 13.594 -3.08 -7.93 1 96.69 98 LEU B C 1
ATOM 2104 O O . LEU B 1 98 ? 13.195 -1.943 -8.188 1 96.69 98 LEU B O 1
ATOM 2108 N N . SER B 1 99 ? 14.562 -3.324 -7.223 1 92.31 99 SER B N 1
ATOM 2109 C CA . SER B 1 99 ? 15.555 -2.338 -6.82 1 92.31 99 SER B CA 1
ATOM 2110 C C . SER B 1 99 ? 16.969 -2.918 -6.879 1 92.31 99 SER B C 1
ATOM 2112 O O . SER B 1 99 ? 17.141 -4.129 -7.027 1 92.31 99 SER B O 1
ATOM 2114 N N . GLU B 1 100 ? 18.031 -2.057 -6.875 1 85.94 100 GLU B N 1
ATOM 2115 C CA . GLU B 1 100 ? 19.406 -2.539 -6.879 1 85.94 100 GLU B CA 1
ATOM 2116 C C . GLU B 1 100 ? 19.656 -3.504 -5.727 1 85.94 100 GLU B C 1
ATOM 2118 O O . GLU B 1 100 ? 20.375 -4.488 -5.879 1 85.94 100 GLU B O 1
ATOM 2123 N N . ARG B 1 101 ? 18.984 -3.285 -4.66 1 84.5 101 ARG B N 1
ATOM 2124 C CA . ARG B 1 101 ? 19.25 -4.023 -3.43 1 84.5 101 ARG B CA 1
ATOM 2125 C C . ARG B 1 101 ? 18.516 -5.363 -3.426 1 84.5 101 ARG B C 1
ATOM 2127 O O . ARG B 1 101 ? 18.953 -6.312 -2.771 1 84.5 101 ARG B O 1
ATOM 2134 N N . THR B 1 102 ? 17.375 -5.477 -4.152 1 86.56 102 THR B N 1
ATOM 2135 C CA . THR B 1 102 ? 16.547 -6.664 -3.994 1 86.56 102 THR B CA 1
ATOM 2136 C C . THR B 1 102 ? 16.516 -7.48 -5.285 1 86.56 102 THR B C 1
ATOM 2138 O O . THR B 1 102 ? 16.031 -8.617 -5.297 1 86.56 102 THR B O 1
ATOM 2141 N N . ARG B 1 103 ? 17.125 -7.023 -6.289 1 91.12 103 ARG B N 1
ATOM 2142 C CA . ARG B 1 103 ? 17.047 -7.637 -7.609 1 91.12 103 ARG B CA 1
ATOM 2143 C C . ARG B 1 103 ? 17.469 -9.102 -7.559 1 91.12 103 ARG B C 1
ATOM 2145 O O . ARG B 1 103 ? 16.797 -9.969 -8.125 1 91.12 103 ARG B O 1
ATOM 2152 N N . GLN B 1 104 ? 18.594 -9.352 -6.945 1 91.06 104 GLN B N 1
ATOM 2153 C CA . GLN B 1 104 ? 19.125 -10.711 -6.898 1 91.06 104 GLN B CA 1
ATOM 2154 C C . GLN B 1 104 ? 18.172 -11.641 -6.145 1 91.06 104 GLN B C 1
ATOM 2156 O O . GLN B 1 104 ? 17.938 -12.766 -6.574 1 91.06 104 GLN B O 1
ATOM 2161 N N . ARG B 1 105 ? 17.594 -11.195 -5.074 1 94.06 105 ARG B N 1
ATOM 2162 C CA . ARG B 1 105 ? 16.641 -11.984 -4.293 1 94.06 105 ARG B CA 1
ATOM 2163 C C . ARG B 1 105 ? 15.336 -12.164 -5.043 1 94.06 105 ARG B C 1
ATOM 2165 O O . ARG B 1 105 ? 14.758 -13.25 -5.047 1 94.06 105 ARG B O 1
ATOM 2172 N N . ASP B 1 106 ? 14.852 -11.117 -5.695 1 94.62 106 ASP B N 1
ATOM 2173 C CA . ASP B 1 106 ? 13.562 -11.117 -6.391 1 94.62 106 ASP B CA 1
ATOM 2174 C C . ASP B 1 106 ? 13.609 -12.016 -7.625 1 94.62 106 ASP B C 1
ATOM 2176 O O . ASP B 1 106 ? 12.641 -12.719 -7.926 1 94.62 106 ASP B O 1
ATOM 2180 N N . LYS B 1 107 ? 14.719 -12.016 -8.266 1 93.94 107 LYS B N 1
ATOM 2181 C CA . LYS B 1 107 ? 14.836 -12.773 -9.516 1 93.94 107 LYS B CA 1
ATOM 2182 C C . LYS B 1 107 ? 15.469 -14.141 -9.266 1 93.94 107 LYS B C 1
ATOM 2184 O O . LYS B 1 107 ? 15.617 -14.938 -10.195 1 93.94 107 LYS B O 1
ATOM 2189 N N . GLY B 1 108 ? 15.805 -14.492 -8.094 1 94.94 108 GLY B N 1
ATOM 2190 C CA . GLY B 1 108 ? 16.406 -15.766 -7.711 1 94.94 108 GLY B CA 1
ATOM 2191 C C . GLY B 1 108 ? 15.539 -16.562 -6.754 1 94.94 108 GLY B C 1
ATOM 2192 O O . GLY B 1 108 ? 14.641 -17.297 -7.184 1 94.94 108 GLY B O 1
ATOM 2193 N N . PRO B 1 109 ? 15.914 -16.469 -5.496 1 96.56 109 PRO B N 1
ATOM 2194 C CA . PRO B 1 109 ? 15.227 -17.344 -4.551 1 96.56 109 PRO B CA 1
ATOM 2195 C C . PRO B 1 109 ? 13.719 -17.094 -4.504 1 96.56 109 PRO B C 1
ATOM 2197 O O . PRO B 1 109 ? 12.938 -18.047 -4.375 1 96.56 109 PRO B O 1
ATOM 2200 N N . LYS B 1 110 ? 13.25 -15.828 -4.59 1 97.88 110 LYS B N 1
ATOM 2201 C CA . LYS B 1 110 ? 11.82 -15.578 -4.512 1 97.88 110 LYS B CA 1
ATOM 2202 C C . LYS B 1 110 ? 11.086 -16.172 -5.711 1 97.88 110 LYS B C 1
ATOM 2204 O O . LYS B 1 110 ? 10.023 -16.781 -5.559 1 97.88 110 LYS B O 1
ATOM 2209 N N . GLN B 1 111 ? 11.68 -16.016 -6.816 1 97.38 111 GLN B N 1
ATOM 2210 C CA . GLN B 1 111 ? 11.094 -16.578 -8.023 1 97.38 111 GLN B CA 1
ATOM 2211 C C . GLN B 1 111 ? 10.977 -18.094 -7.914 1 97.38 111 GLN B C 1
ATOM 2213 O O . GLN B 1 111 ? 9.961 -18.688 -8.305 1 97.38 111 GLN B O 1
ATOM 2218 N N . ARG B 1 112 ? 12 -18.703 -7.453 1 97.06 112 ARG B N 1
ATOM 2219 C CA . ARG B 1 112 ? 12.016 -20.141 -7.293 1 97.06 112 ARG B CA 1
ATOM 2220 C C . ARG B 1 112 ? 10.945 -20.609 -6.312 1 97.06 112 ARG B C 1
ATOM 2222 O O . ARG B 1 112 ? 10.227 -21.578 -6.57 1 97.06 112 ARG B O 1
ATOM 2229 N N . ILE B 1 113 ? 10.859 -19.953 -5.18 1 98.12 113 ILE B N 1
ATOM 2230 C CA . ILE B 1 113 ? 9.891 -20.312 -4.148 1 98.12 113 ILE B CA 1
ATOM 2231 C C . ILE B 1 113 ? 8.469 -20.141 -4.695 1 98.12 113 ILE B C 1
ATOM 2233 O O . ILE B 1 113 ? 7.617 -21.016 -4.496 1 98.12 113 ILE B O 1
ATOM 2237 N N . TYR B 1 114 ? 8.156 -19.047 -5.434 1 98.62 114 TYR B N 1
ATOM 2238 C CA . TYR B 1 114 ? 6.84 -18.828 -6.016 1 98.62 114 TYR B CA 1
ATOM 2239 C C . TYR B 1 114 ? 6.477 -19.953 -6.98 1 98.62 114 TYR B C 1
ATOM 2241 O O . TYR B 1 114 ? 5.344 -20.438 -6.973 1 98.62 114 TYR B O 1
ATOM 2249 N N . ALA B 1 115 ? 7.469 -20.359 -7.793 1 98.44 115 ALA B N 1
ATOM 2250 C CA . ALA B 1 115 ? 7.23 -21.469 -8.727 1 98.44 115 ALA B CA 1
ATOM 2251 C C . ALA B 1 115 ? 6.922 -22.766 -7.977 1 98.44 115 ALA B C 1
ATOM 2253 O O . ALA B 1 115 ? 5.953 -23.453 -8.297 1 98.44 115 ALA B O 1
ATOM 2254 N N . ARG B 1 116 ? 7.773 -23.047 -6.984 1 97.62 116 ARG B N 1
ATOM 2255 C CA . ARG B 1 116 ? 7.617 -24.25 -6.184 1 97.62 116 ARG B CA 1
ATOM 2256 C C . ARG B 1 116 ? 6.227 -24.328 -5.566 1 97.62 116 ARG B C 1
ATOM 2258 O O . ARG B 1 116 ? 5.637 -25.406 -5.473 1 97.62 116 ARG B O 1
ATOM 2265 N N . GLU B 1 117 ? 5.68 -23.156 -5.164 1 98 117 GLU B N 1
ATOM 2266 C CA . GLU B 1 117 ? 4.418 -23.109 -4.434 1 98 117 GLU B CA 1
ATOM 2267 C C . GLU B 1 117 ? 3.236 -22.891 -5.379 1 98 117 GLU B C 1
ATOM 2269 O O . GLU B 1 117 ? 2.094 -22.766 -4.934 1 98 117 GLU B O 1
ATOM 2274 N N . GLY B 1 118 ? 3.484 -22.734 -6.668 1 98.06 118 GLY B N 1
ATOM 2275 C CA . GLY B 1 118 ? 2.439 -22.781 -7.676 1 98.06 118 GLY B CA 1
ATOM 2276 C C . GLY B 1 118 ? 1.815 -21.422 -7.945 1 98.06 118 GLY B C 1
ATOM 2277 O O . GLY B 1 118 ? 0.665 -21.344 -8.383 1 98.06 118 GLY B O 1
ATOM 2278 N N . VAL B 1 119 ? 2.434 -20.344 -7.586 1 98.75 119 VAL B N 1
ATOM 2279 C CA . VAL B 1 119 ? 1.982 -19.031 -8.031 1 98.75 119 VAL B CA 1
ATOM 2280 C C . VAL B 1 119 ? 1.948 -18.984 -9.555 1 98.75 119 VAL B C 1
ATOM 2282 O O . VAL B 1 119 ? 2.951 -19.266 -10.211 1 98.75 119 VAL B O 1
ATOM 2285 N N . GLN B 1 120 ? 0.886 -18.562 -10.102 1 98.62 120 GLN B N 1
ATOM 2286 C CA . GLN B 1 120 ? 0.693 -18.734 -11.539 1 98.62 120 GLN B CA 1
ATOM 2287 C C . GLN B 1 120 ? 1.215 -17.531 -12.312 1 98.62 120 GLN B C 1
ATOM 2289 O O . GLN B 1 120 ? 1.648 -17.672 -13.461 1 98.62 120 GLN B O 1
ATOM 2294 N N . HIS B 1 121 ? 1.068 -16.359 -11.758 1 98.88 121 HIS B N 1
ATOM 2295 C CA . HIS B 1 121 ? 1.455 -15.125 -12.43 1 98.88 121 HIS B CA 1
ATOM 2296 C C . HIS B 1 121 ? 2.422 -14.312 -11.586 1 98.88 121 HIS B C 1
ATOM 2298 O O . HIS B 1 121 ? 2.238 -14.188 -10.367 1 98.88 121 HIS B O 1
ATOM 2304 N N . MET B 1 122 ? 3.426 -13.758 -12.172 1 98.88 122 MET B N 1
ATOM 2305 C CA . MET B 1 122 ? 4.379 -12.883 -11.492 1 98.88 122 MET B CA 1
ATOM 2306 C C . MET B 1 122 ? 4.715 -11.672 -12.352 1 98.88 122 MET B C 1
ATOM 2308 O O . MET B 1 122 ? 4.922 -11.797 -13.555 1 98.88 122 MET B O 1
ATOM 2312 N N . TRP B 1 123 ? 4.648 -10.5 -11.805 1 98.94 123 TRP B N 1
ATOM 2313 C CA . TRP B 1 123 ? 5.105 -9.266 -12.43 1 98.94 123 TRP B CA 1
ATOM 2314 C C . TRP B 1 123 ? 6.426 -8.805 -11.82 1 98.94 123 TRP B C 1
ATOM 2316 O O . TRP B 1 123 ? 6.602 -8.828 -10.602 1 98.94 123 TRP B O 1
ATOM 2326 N N . HIS B 1 124 ? 7.398 -8.469 -12.625 1 98.69 124 HIS B N 1
ATOM 2327 C CA . HIS B 1 124 ? 8.547 -7.66 -12.234 1 98.69 124 HIS B CA 1
ATOM 2328 C C . HIS B 1 124 ? 8.43 -6.238 -12.766 1 98.69 124 HIS B C 1
ATOM 2330 O O . HIS B 1 124 ? 8.266 -6.035 -13.969 1 98.69 124 HIS B O 1
ATOM 2336 N N . VAL B 1 125 ? 8.461 -5.324 -11.914 1 98.75 125 VAL B N 1
ATOM 2337 C CA . VAL B 1 125 ? 8.438 -3.92 -12.305 1 98.75 125 VAL B CA 1
ATOM 2338 C C . VAL B 1 125 ? 9.758 -3.256 -11.922 1 98.75 125 VAL B C 1
ATOM 2340 O O . VAL B 1 125 ? 10.219 -3.367 -10.781 1 98.75 125 VAL B O 1
ATOM 2343 N N . ASP B 1 126 ? 10.406 -2.625 -12.789 1 97.94 126 ASP B N 1
ATOM 2344 C CA . ASP B 1 126 ? 11.641 -1.883 -12.531 1 97.94 126 ASP B CA 1
ATOM 2345 C C . ASP B 1 126 ? 11.398 -0.377 -12.625 1 97.94 126 ASP B C 1
ATOM 2347 O O . ASP B 1 126 ? 11.266 0.165 -13.727 1 97.94 126 ASP B O 1
ATOM 2351 N N . PRO B 1 127 ? 11.32 0.299 -11.547 1 97.12 127 PRO B N 1
ATOM 2352 C CA . PRO B 1 127 ? 11.016 1.73 -11.57 1 97.12 127 PRO B CA 1
ATOM 2353 C C . PRO B 1 127 ? 12.07 2.553 -12.305 1 97.12 127 PRO B C 1
ATOM 2355 O O . PRO B 1 127 ? 11.75 3.58 -12.906 1 97.12 127 PRO B O 1
ATOM 2358 N N . LEU B 1 128 ? 13.297 2.146 -12.195 1 95.19 128 LEU B N 1
ATOM 2359 C CA . LEU B 1 128 ? 14.383 2.918 -12.797 1 95.19 128 LEU B CA 1
ATOM 2360 C C . LEU B 1 128 ? 14.438 2.684 -14.305 1 95.19 128 LEU B C 1
ATOM 2362 O O . LEU B 1 128 ? 14.562 3.633 -15.078 1 95.19 128 LEU B O 1
ATOM 2366 N N . ALA B 1 129 ? 14.344 1.401 -14.695 1 96.88 129 ALA B N 1
ATOM 2367 C CA . ALA B 1 129 ? 14.352 1.078 -16.125 1 96.88 129 ALA B CA 1
ATOM 2368 C C . ALA B 1 129 ? 12.984 1.336 -16.75 1 96.88 129 ALA B C 1
ATOM 2370 O O . ALA B 1 129 ? 12.852 1.361 -17.969 1 96.88 129 ALA B O 1
ATOM 2371 N N . ARG B 1 130 ? 11.953 1.592 -15.961 1 98 130 ARG B N 1
ATOM 2372 C CA . ARG B 1 130 ? 10.57 1.776 -16.375 1 98 130 ARG B CA 1
ATOM 2373 C C . ARG B 1 130 ? 10.109 0.626 -17.266 1 98 130 ARG B C 1
ATOM 2375 O O . ARG B 1 130 ? 9.625 0.849 -18.375 1 98 130 ARG B O 1
ATOM 2382 N N . THR B 1 131 ? 10.242 -0.553 -16.672 1 98.44 131 THR B N 1
ATOM 2383 C CA . THR B 1 131 ? 9.82 -1.755 -17.391 1 98.44 131 THR B CA 1
ATOM 2384 C C . THR B 1 131 ? 8.859 -2.574 -16.531 1 98.44 131 THR B C 1
ATOM 2386 O O . THR B 1 131 ? 8.875 -2.488 -15.305 1 98.44 131 THR B O 1
ATOM 2389 N N . LEU B 1 132 ? 7.996 -3.273 -17.156 1 98.75 132 LEU B N 1
ATOM 2390 C CA . LEU B 1 132 ? 7.074 -4.262 -16.609 1 98.75 132 LEU B CA 1
ATOM 2391 C C . LEU B 1 132 ? 7.203 -5.594 -17.344 1 98.75 132 LEU B C 1
ATOM 2393 O O . LEU B 1 132 ? 6.934 -5.68 -18.547 1 98.75 132 LEU B O 1
ATOM 2397 N N . GLU B 1 133 ? 7.656 -6.574 -16.641 1 98.81 133 GLU B N 1
ATOM 2398 C CA . GLU B 1 133 ? 7.777 -7.926 -17.188 1 98.81 133 GLU B CA 1
ATOM 2399 C C . GLU B 1 133 ? 6.707 -8.852 -16.609 1 98.81 133 GLU B C 1
ATOM 2401 O O . GLU B 1 133 ? 6.469 -8.859 -15.398 1 98.81 133 GLU B O 1
ATOM 2406 N N . ILE B 1 134 ? 6.086 -9.586 -17.484 1 98.88 134 ILE B N 1
ATOM 2407 C CA . ILE B 1 134 ? 4.996 -10.484 -17.125 1 98.88 134 ILE B CA 1
ATOM 2408 C C . ILE B 1 134 ? 5.461 -11.93 -17.266 1 98.88 134 ILE B C 1
ATOM 2410 O O . ILE B 1 134 ? 5.832 -12.375 -18.359 1 98.88 134 ILE B O 1
ATOM 2414 N N . PHE B 1 135 ? 5.398 -12.609 -16.141 1 98.88 135 PHE B N 1
ATOM 2415 C CA . PHE B 1 135 ? 5.766 -14.023 -16.141 1 98.88 135 PHE B CA 1
ATOM 2416 C C . PHE B 1 135 ? 4.551 -14.898 -15.844 1 98.88 135 PHE B C 1
ATOM 2418 O O . PHE B 1 135 ? 3.703 -14.531 -15.023 1 98.88 135 PHE B O 1
ATOM 2425 N N . ARG B 1 136 ? 4.512 -16.047 -16.406 1 98.75 136 ARG B N 1
ATOM 2426 C CA . ARG B 1 136 ? 3.527 -17.094 -16.141 1 98.75 136 ARG B CA 1
ATOM 2427 C C . ARG B 1 136 ? 4.211 -18.422 -15.852 1 98.75 136 ARG B C 1
ATOM 2429 O O . ARG B 1 136 ? 5.199 -18.781 -16.5 1 98.75 136 ARG B O 1
ATOM 2436 N N . LEU B 1 137 ? 3.686 -19.109 -14.852 1 98.62 137 LEU B N 1
ATOM 2437 C CA . LEU B 1 137 ? 4.238 -20.422 -14.539 1 98.62 137 LEU B CA 1
ATOM 2438 C C . LEU B 1 137 ? 3.785 -21.453 -15.555 1 98.62 137 LEU B C 1
ATOM 2440 O O . LEU B 1 137 ? 2.594 -21.562 -15.859 1 98.62 137 LEU B O 1
ATOM 2444 N N . GLN B 1 138 ? 4.656 -22.094 -16.188 1 97.5 138 GLN B N 1
ATOM 2445 C CA . GLN B 1 138 ? 4.426 -23.234 -17.062 1 97.5 138 GLN B CA 1
ATOM 2446 C C . GLN B 1 138 ? 5.176 -24.469 -16.562 1 97.5 138 GLN B C 1
ATOM 2448 O O . GLN B 1 138 ? 6.402 -24.547 -16.672 1 97.5 138 GLN B O 1
ATOM 2453 N N . GLY B 1 139 ? 4.367 -25.406 -16.078 1 95 139 GLY B N 1
ATOM 2454 C CA . GLY B 1 139 ? 5.023 -26.484 -15.352 1 95 139 GLY B CA 1
ATOM 2455 C C . GLY B 1 139 ? 5.742 -26.016 -14.102 1 95 139 GLY B C 1
ATOM 2456 O O . GLY B 1 139 ? 5.105 -25.562 -13.141 1 95 139 GLY B O 1
ATOM 2457 N N . SER B 1 140 ? 7.027 -26.094 -14.094 1 95.19 140 SER B N 1
ATOM 2458 C CA . SER B 1 140 ? 7.801 -25.656 -12.938 1 95.19 140 SER B C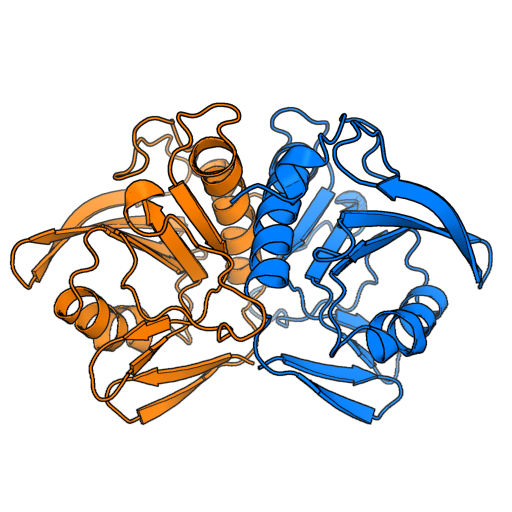A 1
ATOM 2459 C C . SER B 1 140 ? 8.727 -24.5 -13.297 1 95.19 140 SER B C 1
ATOM 2461 O O . SER B 1 140 ? 9.602 -24.125 -12.508 1 95.19 140 SER B O 1
ATOM 2463 N N . GLN B 1 141 ? 8.406 -23.906 -14.492 1 97.19 141 GLN B N 1
ATOM 2464 C CA . GLN B 1 141 ? 9.297 -22.844 -14.977 1 97.19 141 GLN B CA 1
ATOM 2465 C C . GLN B 1 141 ? 8.523 -21.562 -15.234 1 97.19 141 GLN B C 1
ATOM 2467 O O . GLN B 1 141 ? 7.367 -21.594 -15.656 1 97.19 141 GLN B O 1
ATOM 2472 N N . TRP B 1 142 ? 9.195 -20.469 -14.914 1 98.25 142 TRP B N 1
ATOM 2473 C CA . TRP B 1 142 ? 8.633 -19.172 -15.258 1 98.25 142 TRP B CA 1
ATOM 2474 C C . TRP B 1 142 ? 8.867 -18.844 -16.734 1 98.25 142 TRP B C 1
ATOM 2476 O O . TRP B 1 142 ? 9.984 -18.953 -17.234 1 98.25 142 TRP B O 1
ATOM 2486 N N . LEU B 1 143 ? 7.863 -18.5 -17.406 1 98.38 143 LEU B N 1
ATOM 2487 C CA . LEU B 1 143 ? 7.93 -18.047 -18.797 1 98.38 143 LEU B CA 1
ATOM 2488 C C . LEU B 1 143 ? 7.695 -16.547 -18.875 1 98.38 143 LEU B C 1
ATOM 2490 O O . LEU B 1 143 ? 6.695 -16.031 -18.359 1 98.38 143 LEU B O 1
ATOM 2494 N N . LEU B 1 144 ? 8.625 -15.797 -19.422 1 98.44 144 LEU B N 1
ATOM 2495 C CA . LEU B 1 144 ? 8.367 -14.398 -19.75 1 98.44 144 LEU B CA 1
ATOM 2496 C C . LEU B 1 144 ? 7.371 -14.281 -20.891 1 98.44 144 LEU B C 1
ATOM 2498 O O . LEU B 1 144 ? 7.703 -14.555 -22.047 1 98.44 144 LEU B O 1
ATOM 2502 N N . VAL B 1 145 ? 6.168 -13.867 -20.641 1 98.19 145 VAL B N 1
ATOM 2503 C CA . VAL B 1 145 ? 5.137 -13.922 -21.672 1 98.19 145 VAL B CA 1
ATOM 2504 C C . VAL B 1 145 ? 4.98 -12.539 -22.312 1 98.19 145 VAL B C 1
ATOM 2506 O O . VAL B 1 145 ? 4.48 -12.422 -23.438 1 98.19 145 VAL B O 1
ATOM 2509 N N . ASP B 1 146 ? 5.316 -11.461 -21.609 1 98.19 146 ASP B N 1
ATOM 2510 C CA . ASP B 1 146 ? 5.301 -10.102 -22.141 1 98.19 146 ASP B CA 1
ATOM 2511 C C . ASP B 1 146 ? 6.32 -9.219 -21.422 1 98.19 146 ASP B C 1
ATOM 2513 O O . ASP B 1 146 ? 6.68 -9.492 -20.281 1 98.19 146 ASP B O 1
ATOM 2517 N N . SER B 1 147 ? 6.836 -8.258 -22.062 1 98.31 147 SER B N 1
ATOM 2518 C CA . SER B 1 147 ? 7.711 -7.227 -21.516 1 98.31 147 SER B CA 1
ATOM 2519 C C . SER B 1 147 ? 7.367 -5.855 -22.094 1 98.31 147 SER B C 1
ATOM 2521 O O . SER B 1 147 ? 7.355 -5.668 -23.312 1 98.31 147 SER B O 1
ATOM 2523 N N . PHE B 1 148 ? 7.051 -4.934 -21.203 1 98.62 148 PHE B N 1
ATOM 2524 C CA . PHE B 1 148 ? 6.625 -3.598 -21.609 1 98.62 148 PHE B CA 1
ATOM 2525 C C . PHE B 1 148 ? 7.574 -2.541 -21.062 1 98.62 148 PHE B C 1
ATOM 2527 O O . PHE B 1 148 ? 8.281 -2.783 -20.078 1 98.62 148 PHE B O 1
ATOM 2534 N N . SER B 1 149 ? 7.625 -1.37 -21.719 1 98.06 149 SER B N 1
ATOM 2535 C CA . SER B 1 149 ? 8.531 -0.319 -21.266 1 98.06 149 SER B CA 1
ATOM 2536 C C . SER B 1 149 ? 7.93 1.064 -21.484 1 98.06 149 SER B C 1
ATOM 2538 O O . SER B 1 149 ? 6.957 1.211 -22.234 1 98.06 149 SER B O 1
ATOM 2540 N N . GLY B 1 150 ? 8.469 1.956 -20.766 1 97.75 150 GLY B N 1
ATOM 2541 C CA . GLY B 1 150 ? 8.133 3.354 -20.984 1 97.75 150 GLY B CA 1
ATOM 2542 C C . GLY B 1 150 ? 6.707 3.695 -20.594 1 97.75 150 GLY B C 1
ATOM 2543 O O . GLY B 1 150 ? 6.289 3.432 -19.469 1 97.75 150 GLY B O 1
ATOM 2544 N N . GLU B 1 151 ? 5.996 4.188 -21.594 1 97.94 151 GLU B N 1
ATOM 2545 C CA . GLU B 1 151 ? 4.668 4.719 -21.281 1 97.94 151 GLU B CA 1
ATOM 2546 C C . GLU B 1 151 ? 3.588 3.984 -22.062 1 97.94 151 GLU B C 1
ATOM 2548 O O . GLU B 1 151 ? 2.508 4.531 -22.312 1 97.94 151 GLU B O 1
ATOM 2553 N N . GLN B 1 152 ? 3.859 2.754 -22.375 1 98 152 GLN B N 1
ATOM 2554 C CA . GLN B 1 152 ? 2.93 1.952 -23.172 1 98 152 GLN B CA 1
ATOM 2555 C C . GLN B 1 152 ? 1.612 1.75 -22.422 1 98 152 GLN B C 1
ATOM 2557 O O . GLN B 1 152 ? 1.581 1.742 -21.203 1 98 152 GLN B O 1
ATOM 2562 N N . ARG B 1 153 ? 0.575 1.715 -23.25 1 98.38 153 ARG B N 1
ATOM 2563 C CA . ARG B 1 153 ? -0.69 1.2 -22.734 1 98.38 153 ARG B CA 1
ATOM 2564 C C . ARG B 1 153 ? -0.809 -0.301 -22.969 1 98.38 153 ARG B C 1
ATOM 2566 O O . ARG B 1 153 ? -0.713 -0.761 -24.109 1 98.38 153 ARG B O 1
ATOM 2573 N N . VAL B 1 154 ? -1.076 -1.05 -21.875 1 98.44 154 VAL B N 1
ATOM 2574 C CA . VAL B 1 154 ? -0.912 -2.49 -22.047 1 98.44 154 VAL B CA 1
ATOM 2575 C C . VAL B 1 154 ? -2.066 -3.225 -21.359 1 98.44 154 VAL B C 1
ATOM 2577 O O . VAL B 1 154 ? -2.707 -2.686 -20.453 1 98.44 154 VAL B O 1
ATOM 2580 N N . ARG B 1 155 ? -2.424 -4.34 -21.828 1 98.25 155 ARG B N 1
ATOM 2581 C CA . ARG B 1 155 ? -3.252 -5.336 -21.156 1 98.25 155 ARG B CA 1
ATOM 2582 C C . ARG B 1 155 ? -2.418 -6.535 -20.719 1 98.25 155 ARG B C 1
ATOM 2584 O O . ARG B 1 155 ? -2.053 -7.379 -21.531 1 98.25 155 ARG B O 1
ATOM 2591 N N . ALA B 1 156 ? -2.113 -6.562 -19.422 1 98 156 ALA B N 1
ATOM 2592 C CA . ALA B 1 156 ? -1.172 -7.547 -18.891 1 98 156 ALA B CA 1
ATOM 2593 C C . ALA B 1 156 ? -1.897 -8.625 -18.094 1 98 156 ALA B C 1
ATOM 2595 O O . ALA B 1 156 ? -2.738 -8.32 -17.25 1 98 156 ALA B O 1
ATOM 2596 N N . GLU B 1 157 ? -1.574 -9.875 -18.375 1 98.06 157 GLU B N 1
ATOM 2597 C CA . GLU B 1 157 ? -2.158 -10.953 -17.578 1 98.06 157 GLU B CA 1
ATOM 2598 C C . GLU B 1 157 ? -1.649 -10.914 -16.141 1 98.06 157 GLU B C 1
ATOM 2600 O O . GLU B 1 157 ? -0.488 -10.586 -15.898 1 98.06 157 GLU B O 1
ATOM 2605 N N . PRO B 1 158 ? -2.5 -11.281 -15.18 1 98.56 158 PRO B N 1
ATOM 2606 C CA . PRO B 1 158 ? -3.879 -11.758 -15.297 1 98.56 158 PRO B CA 1
ATOM 2607 C C . PRO B 1 158 ? -4.902 -10.625 -15.234 1 98.56 158 PRO B C 1
ATOM 2609 O O . PRO B 1 158 ? -6.07 -10.867 -14.914 1 98.56 158 PRO B O 1
ATOM 2612 N N . PHE B 1 159 ? -4.445 -9.383 -15.453 1 98.69 159 PHE B N 1
ATOM 2613 C CA . PHE B 1 159 ? -5.324 -8.234 -15.297 1 98.69 159 PHE B CA 1
ATOM 2614 C C . PHE B 1 159 ? -5.605 -7.586 -16.656 1 98.69 159 PHE B C 1
ATOM 2616 O O . PHE B 1 159 ? -5.633 -6.355 -16.766 1 98.69 159 PHE B O 1
ATOM 2623 N N . GLU B 1 160 ? -5.812 -8.422 -17.625 1 98.25 160 GLU B N 1
ATOM 2624 C CA . GLU B 1 160 ? -5.93 -7.938 -19 1 98.25 160 GLU B CA 1
ATOM 2625 C C . GLU B 1 160 ? -7.324 -7.375 -19.266 1 98.25 160 GLU B C 1
ATOM 2627 O O . GLU B 1 160 ? -7.582 -6.824 -20.344 1 98.25 160 GLU B O 1
ATOM 2632 N N . ALA B 1 161 ? -8.227 -7.449 -18.312 1 98.19 161 ALA B N 1
ATOM 2633 C CA . ALA B 1 161 ? -9.57 -6.891 -18.469 1 98.19 161 ALA B CA 1
ATOM 2634 C C . ALA B 1 161 ? -9.531 -5.367 -18.516 1 98.19 161 ALA B C 1
ATOM 2636 O O . ALA B 1 161 ? -10.484 -4.73 -18.984 1 98.1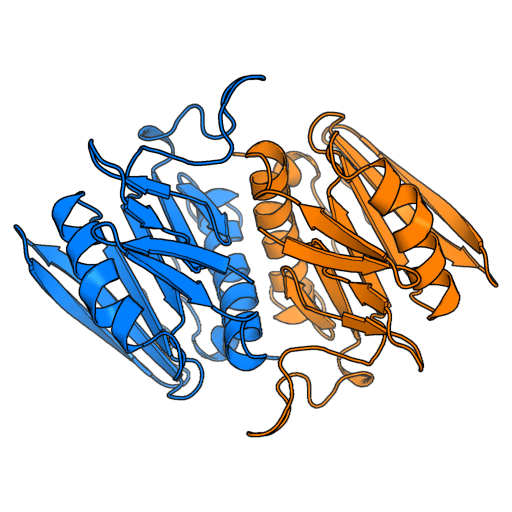9 161 ALA B O 1
ATOM 2637 N N . ILE B 1 162 ? -8.453 -4.781 -18.016 1 97.06 162 ILE B N 1
ATOM 2638 C CA . ILE B 1 162 ? -8.289 -3.332 -18.078 1 97.06 162 ILE B CA 1
ATOM 2639 C C . ILE B 1 162 ? -7 -2.984 -18.812 1 97.06 162 ILE B C 1
ATOM 2641 O O . ILE B 1 162 ? -6.074 -3.795 -18.875 1 97.06 162 ILE B O 1
ATOM 2645 N N . GLU B 1 163 ? -7.082 -1.852 -19.422 1 98.06 163 GLU B N 1
ATOM 2646 C CA . GLU B 1 163 ? -5.855 -1.307 -20 1 98.06 163 GLU B CA 1
ATOM 2647 C C . GLU B 1 163 ? -5.066 -0.516 -18.953 1 98.06 163 GLU B C 1
ATOM 2649 O O . GLU B 1 163 ? -5.594 0.414 -18.344 1 98.06 163 GLU B O 1
ATOM 2654 N N . LEU B 1 164 ? -3.811 -0.911 -18.688 1 97.94 164 LEU B N 1
ATOM 2655 C CA . LEU B 1 164 ? -2.914 -0.236 -17.766 1 97.94 164 LEU B CA 1
ATOM 2656 C C . LEU B 1 164 ? -2.047 0.788 -18.484 1 97.94 164 LEU B C 1
ATOM 2658 O O . LEU B 1 164 ? -1.264 0.43 -19.359 1 97.94 164 LEU B O 1
ATOM 2662 N N . GLU B 1 165 ? -2.248 2.023 -18.219 1 98.06 165 GLU B N 1
ATOM 2663 C CA . GLU B 1 165 ? -1.376 3.07 -18.75 1 98.06 165 GLU B CA 1
ATOM 2664 C C . GLU B 1 165 ? -0.072 3.148 -17.953 1 98.06 165 GLU B C 1
ATOM 2666 O O . GLU B 1 165 ? -0.044 3.678 -16.844 1 98.06 165 GLU B O 1
ATOM 2671 N N . MET B 1 166 ? 1.014 2.693 -18.531 1 98.31 166 MET B N 1
ATOM 2672 C CA . MET B 1 166 ? 2.277 2.568 -17.812 1 98.31 166 MET B CA 1
ATOM 2673 C C . MET B 1 166 ? 2.789 3.936 -17.359 1 98.31 166 MET B C 1
ATOM 2675 O O . MET B 1 166 ? 3.525 4.039 -16.375 1 98.31 166 MET B O 1
ATOM 2679 N N . ALA B 1 167 ? 2.41 5.012 -18.078 1 98 167 ALA B N 1
ATOM 2680 C CA . ALA B 1 167 ? 2.775 6.363 -17.656 1 98 167 ALA B CA 1
ATOM 2681 C C . ALA B 1 167 ? 2.348 6.613 -16.203 1 98 167 ALA B C 1
ATOM 2683 O O . ALA B 1 167 ? 3.051 7.293 -15.453 1 98 167 ALA B O 1
ATOM 2684 N N . LEU B 1 168 ? 1.228 6.055 -15.805 1 98.12 168 LEU B N 1
ATOM 2685 C CA . LEU B 1 168 ? 0.683 6.25 -14.469 1 98.12 168 LEU B CA 1
ATOM 2686 C C . LEU B 1 168 ? 1.521 5.516 -13.422 1 98.12 168 LEU B C 1
ATOM 2688 O O . LEU B 1 168 ? 1.578 5.926 -12.266 1 98.12 168 LEU B O 1
ATOM 2692 N N . LEU B 1 169 ? 2.199 4.449 -13.805 1 97.94 169 LEU B N 1
ATOM 2693 C CA . LEU B 1 169 ? 3.061 3.707 -12.891 1 97.94 169 LEU B CA 1
ATOM 2694 C C . LEU B 1 169 ? 4.215 4.578 -12.406 1 97.94 169 LEU B C 1
ATOM 2696 O O . LEU B 1 169 ? 4.652 4.457 -11.258 1 97.94 169 LEU B O 1
ATOM 2700 N N . TRP B 1 170 ? 4.605 5.465 -13.352 1 97.31 170 TRP B N 1
ATOM 2701 C CA . TRP B 1 170 ? 5.832 6.211 -13.094 1 97.31 170 TRP B CA 1
ATOM 2702 C C . TRP B 1 170 ? 5.523 7.598 -12.539 1 97.31 170 TRP B C 1
ATOM 2704 O O . TRP B 1 170 ? 6.422 8.297 -12.062 1 97.31 170 TRP B O 1
ATOM 2714 N N . SER B 1 171 ? 4.277 7.996 -12.578 1 95.5 171 SER B N 1
ATOM 2715 C CA . SER B 1 171 ? 3.881 9.367 -12.258 1 95.5 171 SER B CA 1
ATOM 2716 C C . SER B 1 171 ? 4.07 9.664 -10.773 1 95.5 171 SER B C 1
ATOM 2718 O O . SER B 1 171 ? 3.908 8.773 -9.938 1 95.5 171 SER B O 1
ATOM 2720 N N . THR B 1 172 ? 4.469 10.891 -10.477 1 93.81 172 THR B N 1
ATOM 2721 C CA . THR B 1 172 ? 4.648 11.312 -9.094 1 93.81 172 THR B CA 1
ATOM 2722 C C . THR B 1 172 ? 3.492 12.203 -8.641 1 93.81 172 THR B C 1
ATOM 2724 O O . THR B 1 172 ? 2.895 12.906 -9.461 1 93.81 172 THR B O 1
#